Protein AF-A0A7Y7U3S8-F1 (afdb_monomer_lite)

Sequence (340 aa):
MTDLERYRTTLETSKALGLSGQEAMSALPYIVPRYLHYYWDTHWMNSSQSWAAHRLDSLQSWNEFAVVWEAARIQGDELQKLHKRSVVETVAIADRLVAAGLPHVYDYVMFVLNQKLRQENPLPLLVSLIGQLHMAEGRAFGMLVDAIAYLLLNRLVLHAGNQQYRLTDIELYYRRAPYHDDPYVHGGPEQEETGSWFYNLAGGLDFTCGDRKSGAVGGILLRGLRRLDREGYVSGVQLVLRELVSALRGPLLDGPGWSLRAAEREVDVPVWHTTRQGLVEKQEPLAMDFHQRRYRFLADSDYVRTLGGKEKLVWELLETNQVGGDEVVGLLGYKPKWLA

pLDDT: mean 83.45, std 14.58, range [36.28, 98.56]

Organism: NCBI:txid2608003

Structure (mmCIF, N/CA/C/O backbone):
data_AF-A0A7Y7U3S8-F1
#
_entry.id   AF-A0A7Y7U3S8-F1
#
loop_
_atom_site.group_PDB
_atom_site.id
_atom_site.type_symbol
_atom_site.label_atom_id
_atom_site.label_alt_id
_atom_site.label_comp_id
_atom_site.label_asym_id
_atom_site.label_entity_id
_atom_site.label_seq_id
_atom_site.pdbx_PDB_ins_code
_atom_site.Cartn_x
_atom_site.Cartn_y
_atom_site.Cartn_z
_atom_site.occupancy
_atom_site.B_iso_or_equiv
_atom_site.auth_seq_id
_atom_site.auth_comp_id
_atom_site.auth_asym_id
_atom_site.auth_atom_id
_atom_site.pdbx_PDB_model_num
ATOM 1 N N . MET A 1 1 ? 26.280 -24.369 -33.516 1.00 59.44 1 MET A N 1
ATOM 2 C CA . MET A 1 1 ? 25.064 -24.152 -32.719 1.00 59.44 1 MET A CA 1
ATOM 3 C C . MET A 1 1 ? 25.355 -23.071 -31.693 1.00 59.44 1 MET A C 1
ATOM 5 O O . MET A 1 1 ? 26.190 -23.298 -30.816 1.00 59.44 1 MET A O 1
ATOM 9 N N . THR A 1 2 ? 24.774 -21.884 -31.863 1.00 75.06 2 THR A N 1
ATOM 10 C CA . THR A 1 2 ? 24.876 -20.783 -30.888 1.00 75.06 2 THR A CA 1
ATOM 11 C C . THR A 1 2 ? 24.267 -21.213 -29.552 1.00 75.06 2 THR A C 1
ATOM 13 O O . THR A 1 2 ? 23.466 -22.148 -29.515 1.00 75.06 2 THR A O 1
ATOM 16 N N . ASP A 1 3 ? 24.629 -20.570 -28.441 1.00 65.19 3 ASP A N 1
ATOM 17 C CA . ASP A 1 3 ? 24.073 -20.932 -27.126 1.00 65.19 3 ASP A CA 1
ATOM 18 C C . ASP A 1 3 ? 22.544 -20.783 -27.086 1.00 65.19 3 ASP A C 1
ATOM 20 O O . ASP A 1 3 ? 21.868 -21.625 -26.495 1.00 65.19 3 ASP A O 1
ATOM 24 N N . LEU A 1 4 ? 22.011 -19.806 -27.830 1.00 63.28 4 LEU A N 1
ATOM 25 C CA . LEU A 1 4 ? 20.582 -19.603 -28.066 1.00 63.28 4 LEU A CA 1
ATOM 26 C C . LEU A 1 4 ? 19.933 -20.792 -28.797 1.00 63.28 4 LEU A C 1
ATOM 28 O O . LEU A 1 4 ? 18.863 -21.251 -28.404 1.00 63.28 4 LEU A O 1
ATOM 32 N N . GLU A 1 5 ? 20.581 -21.331 -29.832 1.00 67.50 5 GLU A N 1
ATOM 33 C CA . GLU A 1 5 ? 20.088 -22.511 -30.558 1.00 67.50 5 GLU A CA 1
ATOM 34 C C . GLU A 1 5 ? 20.123 -23.776 -29.689 1.00 67.50 5 GLU A C 1
ATOM 36 O O . GLU A 1 5 ? 19.210 -24.602 -29.774 1.00 67.50 5 GLU A O 1
ATOM 41 N N . ARG A 1 6 ? 21.130 -23.926 -28.811 1.00 67.62 6 ARG A N 1
ATOM 42 C CA . ARG A 1 6 ? 21.152 -25.042 -27.844 1.00 67.62 6 ARG A CA 1
ATOM 43 C C . ARG A 1 6 ? 20.031 -24.898 -26.826 1.00 67.62 6 ARG A C 1
ATOM 45 O O . ARG A 1 6 ? 19.360 -25.884 -26.548 1.00 67.62 6 ARG A O 1
ATOM 52 N N . TYR A 1 7 ? 19.818 -23.681 -26.316 1.00 68.00 7 TYR A N 1
ATOM 53 C CA . TYR A 1 7 ? 18.738 -23.378 -25.377 1.00 68.00 7 TYR A CA 1
ATOM 54 C C . TYR A 1 7 ? 17.390 -23.763 -25.977 1.00 68.00 7 TYR A C 1
ATOM 56 O O . TYR A 1 7 ? 16.651 -24.565 -25.414 1.00 68.00 7 TYR A O 1
ATOM 64 N N . ARG A 1 8 ? 17.123 -23.256 -27.185 1.00 70.75 8 ARG A N 1
ATOM 65 C CA . ARG A 1 8 ? 15.916 -23.539 -27.955 1.00 70.75 8 ARG A CA 1
ATOM 66 C C . ARG A 1 8 ? 15.689 -25.036 -28.127 1.00 70.75 8 ARG A C 1
ATOM 68 O O . ARG A 1 8 ? 14.605 -25.519 -27.822 1.00 70.75 8 ARG A O 1
ATOM 75 N N . THR A 1 9 ? 16.715 -25.762 -28.562 1.00 73.56 9 THR A N 1
ATOM 76 C CA . THR A 1 9 ? 16.617 -27.207 -28.802 1.00 73.56 9 THR A CA 1
ATOM 77 C C . THR A 1 9 ? 16.261 -27.959 -27.519 1.00 73.56 9 THR A C 1
ATOM 79 O O . THR A 1 9 ? 15.352 -28.789 -27.526 1.00 73.56 9 THR A O 1
ATOM 82 N N . THR A 1 10 ? 16.925 -27.653 -26.400 1.00 71.31 10 THR A N 1
ATOM 83 C CA . THR A 1 10 ? 16.636 -28.295 -25.109 1.00 71.31 10 THR A CA 1
ATOM 84 C C . THR A 1 10 ? 15.221 -27.989 -24.629 1.00 71.31 10 THR A C 1
ATOM 86 O O . THR A 1 10 ? 14.532 -28.883 -24.139 1.00 71.31 10 THR A O 1
ATOM 89 N N . LEU A 1 11 ? 14.756 -26.755 -24.800 1.00 69.06 11 LEU A N 1
ATOM 90 C CA . LEU A 1 11 ? 13.422 -26.343 -24.386 1.00 69.06 11 LEU A CA 1
ATOM 91 C C . LEU A 1 11 ? 12.300 -26.951 -25.235 1.00 69.06 11 LEU A C 1
ATOM 93 O O . LEU A 1 11 ? 11.320 -27.449 -24.683 1.00 69.06 11 LEU A O 1
ATOM 97 N N . GLU A 1 12 ? 12.441 -26.939 -26.563 1.00 73.25 12 GLU A N 1
ATOM 98 C CA . GLU A 1 12 ? 11.493 -27.582 -27.483 1.00 73.25 12 GLU A CA 1
ATOM 99 C C . GLU A 1 12 ? 11.422 -29.092 -27.209 1.00 73.25 12 GLU A C 1
ATOM 101 O O . GLU A 1 12 ? 10.330 -29.657 -27.131 1.00 73.25 12 GLU A O 1
ATOM 106 N N . THR A 1 13 ? 12.572 -29.726 -26.952 1.00 74.75 13 THR A N 1
ATOM 107 C CA . THR A 1 13 ? 12.652 -31.143 -26.563 1.00 74.75 13 THR A CA 1
ATOM 108 C C . THR A 1 13 ? 11.959 -31.395 -25.225 1.00 74.75 13 THR A C 1
ATOM 110 O O . THR A 1 13 ? 11.164 -32.321 -25.105 1.00 74.75 13 THR A O 1
ATOM 113 N N . SER A 1 14 ? 12.204 -30.555 -24.220 1.00 70.88 14 SER A N 1
ATOM 114 C CA . SER A 1 14 ? 11.610 -30.719 -22.889 1.00 70.88 14 SER A CA 1
ATOM 115 C C . SER A 1 14 ? 10.091 -30.543 -22.906 1.00 70.88 14 SER A C 1
ATOM 117 O O . SER A 1 14 ? 9.377 -31.323 -22.278 1.00 70.88 14 SER A O 1
ATOM 119 N N . LYS A 1 15 ? 9.587 -29.578 -23.689 1.00 68.62 15 LYS A N 1
ATOM 120 C CA . LYS A 1 15 ? 8.149 -29.396 -23.930 1.00 68.62 15 LYS A CA 1
ATOM 121 C C . LYS A 1 15 ? 7.542 -30.617 -24.623 1.00 68.62 15 LYS A C 1
ATOM 123 O O . LYS A 1 15 ? 6.489 -31.086 -24.201 1.00 68.62 15 LYS A O 1
ATOM 128 N N . ALA A 1 16 ? 8.202 -31.149 -25.653 1.00 75.31 16 ALA A N 1
ATOM 129 C CA . ALA A 1 16 ? 7.751 -32.356 -26.350 1.00 75.31 16 ALA A CA 1
ATOM 130 C C . ALA A 1 16 ? 7.706 -33.591 -25.431 1.00 75.31 16 ALA A C 1
ATOM 132 O O . ALA A 1 16 ? 6.879 -34.477 -25.630 1.00 75.31 16 ALA A O 1
ATOM 133 N N . LEU A 1 17 ? 8.562 -33.626 -24.408 1.00 75.88 17 LEU A N 1
ATOM 134 C CA . LEU A 1 17 ? 8.600 -34.669 -23.382 1.00 75.88 17 LEU A CA 1
ATOM 135 C C . LEU A 1 17 ? 7.628 -34.428 -22.212 1.00 75.88 17 LEU A C 1
ATOM 137 O O . LEU A 1 17 ? 7.559 -35.260 -21.311 1.00 75.88 17 LEU A O 1
ATOM 141 N N . GLY A 1 18 ? 6.883 -33.317 -22.206 1.00 74.31 18 GLY A N 1
ATOM 142 C CA . GLY A 1 18 ? 5.951 -32.976 -21.127 1.00 74.31 18 GLY A CA 1
ATOM 143 C C . GLY A 1 18 ? 6.629 -32.666 -19.789 1.00 74.31 18 GLY A C 1
ATOM 144 O O . GLY A 1 18 ? 5.980 -32.756 -18.749 1.00 74.31 18 GLY A O 1
ATOM 145 N N . LEU A 1 19 ? 7.921 -32.325 -19.803 1.00 70.19 19 LEU A N 1
ATOM 146 C CA . LEU A 1 19 ? 8.656 -31.952 -18.597 1.00 70.19 19 LEU A CA 1
ATOM 147 C C . LEU A 1 19 ? 8.131 -30.627 -18.043 1.00 70.19 19 LEU A C 1
ATOM 149 O O . LEU A 1 19 ? 7.778 -29.719 -18.801 1.00 70.19 19 LEU A O 1
ATOM 153 N N . SER A 1 20 ? 8.135 -30.484 -16.720 1.00 66.62 20 SER A N 1
ATOM 154 C CA . SER A 1 20 ? 7.926 -29.185 -16.081 1.00 66.62 20 SER A CA 1
ATOM 155 C C . SER A 1 20 ? 9.031 -28.199 -16.481 1.00 66.62 20 SER A C 1
ATOM 157 O O . SER A 1 20 ? 10.135 -28.591 -16.869 1.00 66.62 20 SER A O 1
ATOM 159 N N . GLY A 1 21 ? 8.767 -26.894 -16.364 1.00 62.38 21 GLY A N 1
ATOM 160 C CA . GLY A 1 21 ? 9.759 -25.869 -16.700 1.00 62.38 21 GLY A CA 1
ATOM 161 C C . GLY A 1 21 ? 11.021 -25.998 -15.840 1.00 62.38 21 GLY A C 1
ATOM 162 O O . GLY A 1 21 ? 12.137 -25.899 -16.340 1.00 62.38 21 GLY A O 1
ATOM 163 N N . GLN A 1 22 ? 10.863 -26.384 -14.573 1.00 60.62 22 GLN A N 1
ATOM 164 C CA . GLN A 1 22 ? 11.975 -26.656 -13.668 1.00 60.62 22 GLN A CA 1
ATOM 165 C C . GLN A 1 22 ? 12.843 -27.848 -14.112 1.00 60.62 22 GLN A C 1
ATOM 167 O O . GLN A 1 22 ? 14.073 -27.766 -14.046 1.00 60.62 22 GLN A O 1
ATOM 172 N N . GLU A 1 23 ? 12.233 -28.936 -14.586 1.00 65.75 23 GLU A N 1
ATOM 173 C CA . GLU A 1 23 ? 12.944 -30.109 -15.116 1.00 65.75 23 GLU A CA 1
ATOM 174 C C . GLU A 1 23 ? 13.653 -29.787 -16.436 1.00 65.75 23 GLU A C 1
ATOM 176 O O . GLU A 1 23 ? 14.838 -30.087 -16.586 1.00 65.75 23 GLU A O 1
ATOM 181 N N . ALA A 1 24 ? 12.959 -29.101 -17.350 1.00 67.75 24 ALA A N 1
ATOM 182 C CA . ALA A 1 24 ? 13.508 -28.636 -18.623 1.00 67.75 24 ALA A CA 1
ATOM 183 C C . ALA A 1 24 ? 14.771 -27.791 -18.423 1.00 67.75 24 ALA A C 1
ATOM 185 O O . ALA A 1 24 ? 15.772 -27.935 -19.126 1.00 67.75 24 ALA A O 1
ATOM 186 N N . MET A 1 25 ? 14.726 -26.911 -17.427 1.00 63.84 25 MET A N 1
ATOM 187 C CA . MET A 1 25 ? 15.785 -25.947 -17.190 1.00 63.84 25 MET A CA 1
ATOM 188 C C . MET A 1 25 ? 16.952 -26.523 -16.387 1.00 63.84 25 MET A C 1
ATOM 190 O O . MET A 1 25 ? 18.091 -26.106 -16.573 1.00 63.84 25 MET A O 1
ATOM 194 N N . SER A 1 26 ? 16.694 -27.523 -15.542 1.00 67.06 26 SER A N 1
ATOM 195 C CA . SER A 1 26 ? 17.740 -28.282 -14.840 1.00 67.06 26 SER A CA 1
ATOM 196 C C . SER A 1 26 ? 18.562 -29.166 -15.788 1.00 67.06 26 SER A C 1
ATOM 198 O O . SER A 1 26 ? 19.694 -29.519 -15.468 1.00 67.06 26 SER A O 1
ATOM 200 N N . ALA A 1 27 ? 18.013 -29.509 -16.959 1.00 66.19 27 ALA A N 1
ATOM 201 C CA . ALA A 1 27 ? 18.700 -30.263 -18.007 1.00 66.19 27 ALA A CA 1
ATOM 202 C C . ALA A 1 27 ? 19.610 -29.395 -18.899 1.00 66.19 27 ALA A C 1
ATOM 204 O O . ALA A 1 27 ? 20.313 -29.919 -19.768 1.00 66.19 27 ALA A O 1
ATOM 205 N N . LEU A 1 28 ? 19.609 -28.070 -18.715 1.00 64.06 28 LEU A N 1
ATOM 206 C CA . LEU A 1 28 ? 20.461 -27.179 -19.491 1.00 64.06 28 LEU A CA 1
ATOM 207 C C . LEU A 1 28 ? 21.915 -27.228 -18.999 1.00 64.06 28 LEU A C 1
ATOM 209 O O . LEU A 1 28 ? 22.172 -27.169 -17.798 1.00 64.06 28 LEU A O 1
ATOM 213 N N . PRO A 1 29 ? 22.899 -27.281 -19.914 1.00 51.56 29 PRO A N 1
ATOM 214 C CA . PRO A 1 29 ? 24.308 -27.444 -19.557 1.00 51.56 29 PRO A CA 1
ATOM 215 C C . PRO A 1 29 ? 24.971 -26.172 -18.990 1.00 51.56 29 PRO A C 1
ATOM 217 O O . PRO A 1 29 ? 26.182 -26.161 -18.781 1.00 51.56 29 PRO A O 1
ATOM 220 N N . TYR A 1 30 ? 24.219 -25.091 -18.764 1.00 61.03 30 TYR A N 1
ATOM 221 C CA . TYR A 1 30 ? 24.726 -23.811 -18.264 1.00 61.03 30 TYR A CA 1
ATOM 222 C C . TYR A 1 30 ? 23.771 -23.169 -17.260 1.00 61.03 30 TYR A C 1
ATOM 224 O O . TYR A 1 30 ? 22.567 -23.414 -17.278 1.00 61.03 30 TYR A O 1
ATOM 232 N N . ILE A 1 31 ? 24.324 -22.302 -16.403 1.00 57.03 31 ILE A N 1
ATOM 233 C CA . ILE A 1 31 ? 23.544 -21.494 -15.462 1.00 57.03 31 ILE A CA 1
ATOM 234 C C . ILE A 1 31 ? 22.667 -20.553 -16.271 1.00 57.03 31 ILE A C 1
ATOM 236 O O . ILE A 1 31 ? 23.133 -19.560 -16.834 1.00 57.03 31 ILE A O 1
ATOM 240 N N . VAL A 1 32 ? 21.383 -20.860 -16.304 1.00 59.25 32 VAL A N 1
ATOM 241 C CA . VAL A 1 32 ? 20.409 -19.975 -16.908 1.00 59.25 32 VAL A CA 1
ATOM 242 C C . VAL A 1 32 ? 20.123 -18.834 -15.933 1.00 59.25 32 VAL A C 1
ATOM 244 O O . VAL A 1 32 ? 19.846 -19.085 -14.755 1.00 59.25 32 VAL A O 1
ATOM 247 N N . PRO A 1 33 ? 20.182 -17.567 -16.374 1.00 64.62 33 PRO A N 1
ATOM 248 C CA . PRO A 1 33 ? 19.731 -16.449 -15.560 1.00 64.62 33 PRO A CA 1
ATOM 249 C C . PRO A 1 33 ? 18.334 -16.722 -14.985 1.00 64.62 33 PRO A C 1
ATOM 251 O O . PRO A 1 33 ? 17.417 -17.090 -15.714 1.00 64.62 33 PRO A O 1
ATOM 254 N N . ARG A 1 34 ? 18.143 -16.511 -13.677 1.00 65.69 34 ARG A N 1
ATOM 255 C CA . ARG A 1 34 ? 16.846 -16.712 -12.991 1.00 65.69 34 ARG A CA 1
ATOM 256 C C . ARG A 1 34 ? 15.684 -15.957 -13.649 1.00 65.69 34 ARG A C 1
ATOM 258 O O . ARG A 1 34 ? 14.546 -16.399 -13.582 1.00 65.69 34 ARG A O 1
ATOM 265 N N . TYR A 1 35 ? 15.987 -14.850 -14.314 1.00 65.81 35 TYR A N 1
ATOM 266 C CA . TYR A 1 35 ? 15.047 -14.089 -15.129 1.00 65.81 35 TYR A CA 1
ATOM 267 C C . TYR A 1 35 ? 14.522 -14.875 -16.345 1.00 65.81 35 TYR A C 1
ATOM 269 O O . TYR A 1 35 ? 13.328 -14.846 -16.615 1.00 65.81 35 TYR A O 1
ATOM 277 N N . LEU A 1 36 ? 15.380 -15.639 -17.028 1.00 66.88 36 LEU A N 1
ATOM 278 C CA . LEU A 1 36 ? 14.981 -16.518 -18.133 1.00 66.88 36 LEU A CA 1
ATOM 279 C C . LEU A 1 36 ? 14.170 -17.723 -17.635 1.00 66.88 36 LEU A C 1
ATOM 281 O O . LEU A 1 36 ? 13.213 -18.106 -18.300 1.00 66.88 36 LEU A O 1
ATOM 285 N N . HIS A 1 37 ? 14.490 -18.264 -16.451 1.00 67.19 37 HIS A N 1
ATOM 286 C CA . HIS A 1 37 ? 13.630 -19.241 -15.763 1.00 67.19 37 HIS A CA 1
ATOM 287 C C . HIS A 1 37 ? 12.236 -18.673 -15.499 1.00 67.19 37 HIS A C 1
ATOM 289 O O . HIS A 1 37 ? 11.245 -19.264 -15.907 1.00 67.19 37 HIS A O 1
ATOM 295 N N . TYR A 1 38 ? 12.167 -17.505 -14.856 1.00 67.50 38 TYR A N 1
ATOM 296 C CA . TYR A 1 38 ? 10.905 -16.840 -14.549 1.00 67.50 38 TYR A CA 1
ATOM 297 C C . TYR A 1 38 ? 10.077 -16.577 -15.811 1.00 67.50 38 TYR A C 1
ATOM 299 O O . TYR A 1 38 ? 8.888 -16.892 -15.840 1.00 67.50 38 TYR A O 1
ATOM 307 N N . TYR A 1 39 ? 10.707 -16.037 -16.858 1.00 66.94 39 TYR A N 1
ATOM 308 C CA . TYR A 1 39 ? 10.042 -15.758 -18.126 1.00 66.94 39 TYR A CA 1
ATOM 309 C C . TYR A 1 39 ? 9.502 -17.042 -18.771 1.00 66.94 39 TYR A C 1
ATOM 311 O O . TYR A 1 39 ? 8.351 -17.082 -19.203 1.00 66.94 39 TYR A O 1
ATOM 319 N N . TRP A 1 40 ? 10.301 -18.113 -18.775 1.00 66.12 40 TRP A N 1
ATOM 320 C CA . TRP A 1 40 ? 9.902 -19.413 -19.308 1.00 66.12 40 TRP A CA 1
ATOM 321 C C . TRP A 1 40 ? 8.732 -20.035 -18.537 1.00 66.12 40 TRP A C 1
ATOM 323 O O . TRP A 1 40 ? 7.716 -20.396 -19.133 1.00 66.12 40 TRP A O 1
ATOM 333 N N . ASP A 1 41 ? 8.834 -20.120 -17.213 1.00 63.44 41 ASP A N 1
ATOM 334 C CA . ASP A 1 41 ? 7.808 -20.742 -16.374 1.00 63.44 41 ASP A CA 1
ATOM 335 C C . ASP A 1 41 ? 6.485 -19.963 -16.440 1.00 63.44 41 ASP A C 1
ATOM 337 O O . ASP A 1 41 ? 5.412 -20.548 -16.603 1.00 63.44 41 ASP A O 1
ATOM 341 N N . THR A 1 42 ? 6.561 -18.632 -16.377 1.00 63.44 42 THR A N 1
ATOM 342 C CA . THR A 1 42 ? 5.382 -17.760 -16.267 1.00 63.44 42 THR A CA 1
ATOM 343 C C . THR A 1 42 ? 4.691 -17.528 -17.607 1.00 63.44 42 THR A C 1
ATOM 345 O O . THR A 1 42 ? 3.463 -17.531 -17.664 1.00 63.44 42 THR A O 1
ATOM 348 N N . HIS A 1 43 ? 5.449 -17.342 -18.692 1.00 61.44 43 HIS A N 1
ATOM 349 C CA . HIS A 1 43 ? 4.884 -16.935 -19.983 1.00 61.44 43 HIS A CA 1
ATOM 350 C C . HIS A 1 43 ? 4.900 -18.036 -21.042 1.00 61.44 43 HIS A C 1
ATOM 352 O O . HIS A 1 43 ? 4.062 -18.013 -21.943 1.00 61.44 43 HIS A O 1
ATOM 358 N N . TRP A 1 44 ? 5.805 -19.014 -20.945 1.00 56.19 44 TRP A N 1
ATOM 359 C CA . TRP A 1 44 ? 5.904 -20.078 -21.945 1.00 56.19 44 TRP A CA 1
ATOM 360 C C . TRP A 1 44 ? 5.197 -21.368 -21.515 1.00 56.19 44 TRP A C 1
ATOM 362 O O . TRP A 1 44 ? 4.420 -21.929 -22.290 1.00 56.19 44 TRP A O 1
ATOM 372 N N . MET A 1 45 ? 5.422 -21.830 -20.281 1.00 56.19 45 MET A N 1
ATOM 373 C CA . MET A 1 45 ? 4.867 -23.089 -19.759 1.00 56.19 45 MET A CA 1
ATOM 374 C C . MET A 1 45 ? 3.430 -22.956 -19.232 1.00 56.19 45 MET A C 1
ATOM 376 O O . MET A 1 45 ? 2.591 -23.795 -19.550 1.00 56.19 45 MET A O 1
ATOM 380 N N . ASN A 1 46 ? 3.108 -21.888 -18.493 1.00 53.06 46 ASN A N 1
ATOM 381 C CA . ASN A 1 46 ? 1.761 -21.650 -17.938 1.00 53.06 46 ASN A CA 1
ATOM 382 C C . ASN A 1 46 ? 0.720 -21.155 -18.965 1.00 53.06 46 ASN A C 1
ATOM 384 O O . ASN A 1 46 ? -0.368 -20.702 -18.614 1.00 53.06 46 ASN A O 1
ATOM 388 N N . SER A 1 47 ? 1.018 -21.303 -20.253 1.00 51.12 47 SER A N 1
ATOM 389 C CA . SER A 1 47 ? 0.141 -20.985 -21.379 1.00 51.12 47 SER A CA 1
ATOM 390 C C . SER A 1 47 ? -1.075 -21.922 -21.536 1.00 51.12 47 SER A C 1
ATOM 392 O O . SER A 1 47 ? -1.837 -21.802 -22.495 1.00 51.12 47 SER A O 1
ATOM 394 N N . SER A 1 48 ? -1.303 -22.840 -20.592 1.00 42.97 48 SER A N 1
ATOM 395 C CA . SER A 1 48 ? -2.434 -23.776 -20.590 1.00 42.97 48 SER A CA 1
ATOM 396 C C . SER A 1 48 ? -3.762 -23.182 -20.098 1.00 42.97 48 SER A C 1
ATOM 398 O O . SER A 1 48 ? -4.786 -23.859 -20.165 1.00 42.97 48 SER A O 1
ATOM 400 N N . GLN A 1 49 ? -3.799 -21.920 -19.662 1.00 42.44 49 GLN A N 1
ATOM 401 C CA . GLN A 1 49 ? -5.052 -21.205 -19.399 1.00 42.44 49 GLN A CA 1
ATOM 402 C C . GLN A 1 49 ? -5.306 -20.217 -20.539 1.00 42.44 49 GLN A C 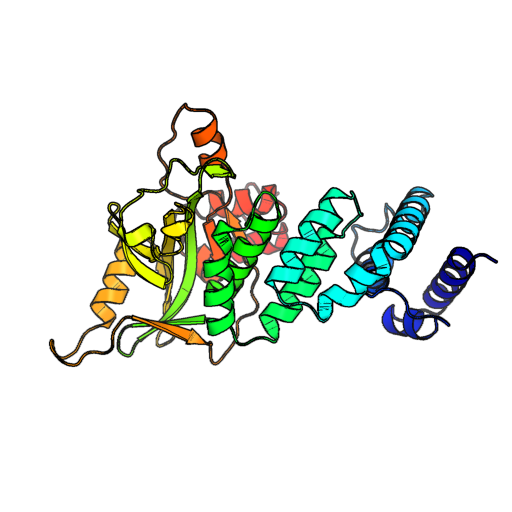1
ATOM 404 O O . GLN A 1 49 ? -4.564 -19.257 -20.655 1.00 42.44 49 GLN A O 1
ATOM 409 N N . SER A 1 50 ? -6.286 -20.526 -21.399 1.00 41.34 50 SER A N 1
ATOM 410 C CA . SER A 1 50 ? -7.011 -19.751 -22.444 1.00 41.34 50 SER A CA 1
ATOM 411 C C . SER A 1 50 ? -6.441 -18.471 -23.106 1.00 41.34 50 SER A C 1
ATOM 413 O O . SER A 1 50 ? -6.809 -18.196 -24.244 1.00 41.34 50 SER A O 1
ATOM 415 N N . TRP A 1 51 ? -5.572 -17.680 -22.479 1.00 36.28 51 TRP A N 1
ATOM 416 C CA . TRP A 1 51 ? -5.020 -16.422 -22.993 1.00 36.28 51 TRP A CA 1
ATOM 417 C C . TRP A 1 51 ? -3.790 -16.599 -23.904 1.00 36.28 51 TRP A C 1
ATOM 419 O O . TRP A 1 51 ? -3.487 -15.719 -24.708 1.00 36.28 51 TRP A O 1
ATOM 429 N N . ALA A 1 52 ? -3.093 -17.737 -23.832 1.00 37.47 52 ALA A N 1
ATOM 430 C CA . ALA A 1 52 ? -1.816 -17.935 -24.527 1.00 37.47 52 ALA A CA 1
ATOM 431 C C . ALA A 1 52 ? -1.897 -18.731 -25.847 1.00 37.47 52 ALA A C 1
ATOM 433 O O . ALA A 1 52 ? -0.953 -18.701 -26.641 1.00 37.47 52 ALA A O 1
ATOM 434 N N . ALA A 1 53 ? -3.036 -19.363 -26.148 1.00 37.34 53 ALA A N 1
ATOM 435 C CA . ALA A 1 53 ? -3.231 -20.107 -27.397 1.00 37.34 53 ALA A CA 1
ATOM 436 C C . ALA A 1 53 ? -3.123 -19.226 -28.663 1.00 37.34 53 ALA A C 1
ATOM 438 O O . ALA A 1 53 ? -2.851 -19.737 -29.742 1.00 37.34 53 ALA A O 1
ATOM 439 N N . HIS A 1 54 ? -3.269 -17.901 -28.540 1.00 40.09 54 HIS A N 1
ATOM 440 C CA . HIS A 1 54 ? -3.183 -16.974 -29.675 1.00 40.09 54 HIS A CA 1
ATOM 441 C C . HIS A 1 54 ? -1.802 -16.330 -29.903 1.00 40.09 54 HIS A C 1
ATOM 443 O O . HIS A 1 54 ? -1.608 -15.714 -30.949 1.00 40.09 54 HIS A O 1
ATOM 449 N N . ARG A 1 55 ? -0.828 -16.465 -28.985 1.00 40.28 55 ARG A N 1
ATOM 450 C CA . ARG A 1 55 ? 0.524 -15.875 -29.153 1.00 40.28 55 ARG A CA 1
ATOM 451 C C . ARG A 1 55 ? 1.625 -16.876 -29.512 1.00 40.28 55 ARG A C 1
ATOM 453 O O . ARG A 1 55 ? 2.658 -16.461 -30.028 1.00 40.28 55 ARG A O 1
ATOM 460 N N . LEU A 1 56 ? 1.428 -18.165 -29.247 1.00 40.97 56 LEU A N 1
ATOM 461 C CA . LEU A 1 56 ? 2.507 -19.160 -29.306 1.00 40.97 56 LEU A CA 1
ATOM 462 C C . LEU A 1 56 ? 2.884 -19.642 -30.717 1.00 40.97 56 LEU A C 1
ATOM 464 O O . LEU A 1 56 ? 4.006 -20.105 -30.897 1.00 40.97 56 LEU A O 1
ATOM 468 N N . ASP A 1 57 ? 2.019 -19.467 -31.718 1.00 43.25 57 ASP A N 1
ATOM 469 C CA . ASP A 1 57 ? 2.307 -19.887 -33.102 1.00 43.25 57 ASP A CA 1
ATOM 470 C C . ASP A 1 57 ? 2.968 -18.796 -33.965 1.00 43.25 57 ASP A C 1
ATOM 472 O O . ASP A 1 57 ? 3.288 -19.029 -35.133 1.00 43.25 57 ASP A O 1
ATOM 476 N N . SER A 1 58 ? 3.212 -17.595 -33.428 1.00 43.28 58 SER A N 1
ATOM 477 C CA . SER A 1 58 ? 3.822 -16.514 -34.202 1.00 43.28 58 SER A CA 1
ATOM 478 C C . SER A 1 58 ? 5.337 -16.428 -33.979 1.00 43.28 58 SER A C 1
ATOM 480 O O . SER A 1 58 ? 5.844 -16.470 -32.856 1.00 43.28 58 SER A O 1
ATOM 482 N N . LEU A 1 59 ? 6.075 -16.208 -35.073 1.00 40.56 59 LEU A N 1
ATOM 483 C CA . LEU A 1 59 ? 7.500 -15.831 -35.108 1.00 40.56 59 LEU A CA 1
ATOM 484 C C . LEU A 1 59 ? 7.847 -14.625 -34.199 1.00 40.56 59 LEU A C 1
ATOM 486 O O . LEU A 1 59 ? 9.022 -14.367 -33.944 1.00 40.56 59 LEU A O 1
ATOM 490 N N . GLN A 1 60 ? 6.847 -13.891 -33.695 1.00 48.88 60 GLN A N 1
ATOM 491 C CA . GLN A 1 60 ? 7.023 -12.780 -32.758 1.00 48.88 60 GLN A CA 1
ATOM 492 C C . GLN A 1 60 ? 7.484 -13.248 -31.371 1.00 48.88 60 GLN A C 1
ATOM 494 O O . GLN A 1 60 ? 8.342 -12.591 -30.791 1.00 48.88 60 GLN A O 1
ATOM 499 N N . SER A 1 61 ? 7.016 -14.401 -30.880 1.00 59.31 61 SER A N 1
ATOM 500 C CA . SER A 1 61 ? 7.419 -14.935 -29.565 1.00 59.31 61 SER A CA 1
ATOM 501 C C . SER A 1 61 ? 8.906 -15.311 -29.508 1.00 59.31 61 SER A C 1
ATOM 503 O O . SER A 1 61 ? 9.567 -15.129 -28.489 1.00 59.31 61 SER A O 1
ATOM 505 N N . TRP A 1 62 ? 9.474 -15.764 -30.630 1.00 59.97 62 TRP A N 1
ATOM 506 C CA . TRP A 1 62 ? 10.903 -16.069 -30.739 1.00 59.97 62 TRP A CA 1
ATOM 507 C C . TRP A 1 62 ? 11.774 -14.824 -30.868 1.00 59.97 62 TRP A C 1
ATOM 509 O O . TRP A 1 62 ? 12.877 -14.801 -30.326 1.00 59.97 62 TRP A O 1
ATOM 519 N N . ASN A 1 63 ? 11.285 -13.783 -31.545 1.00 63.94 63 ASN A N 1
ATOM 520 C CA . ASN A 1 63 ? 11.962 -12.488 -31.561 1.00 63.94 63 ASN A CA 1
ATOM 521 C C . ASN A 1 63 ? 11.957 -11.856 -30.161 1.00 63.94 63 ASN A C 1
ATOM 523 O O . ASN A 1 63 ? 12.993 -11.370 -29.716 1.00 63.94 63 ASN A O 1
ATOM 527 N N . GLU A 1 64 ? 10.835 -11.930 -29.437 1.00 64.31 64 GLU A N 1
ATOM 528 C CA . GLU A 1 64 ? 10.754 -11.532 -28.026 1.00 64.31 64 GLU A CA 1
ATOM 529 C C . GLU A 1 64 ? 11.733 -12.345 -27.167 1.00 64.31 64 GLU A C 1
ATOM 531 O O . GLU A 1 64 ? 12.524 -11.770 -26.422 1.00 64.31 64 GLU A O 1
ATOM 536 N N . PHE A 1 65 ? 11.769 -13.669 -27.336 1.00 65.44 65 PHE A N 1
ATOM 537 C CA . PHE A 1 65 ? 12.697 -14.541 -26.620 1.00 65.44 65 PHE A CA 1
ATOM 538 C C . PHE A 1 65 ? 14.172 -14.213 -26.915 1.00 65.44 65 PHE A C 1
ATOM 540 O O . PHE A 1 65 ? 14.987 -14.156 -25.997 1.00 65.44 65 PHE A O 1
ATOM 547 N N . ALA A 1 66 ? 14.531 -13.954 -28.176 1.00 66.31 66 ALA A N 1
ATOM 548 C CA . ALA A 1 66 ? 15.889 -13.572 -28.562 1.00 66.31 66 ALA A CA 1
ATOM 549 C C . ALA A 1 66 ? 16.305 -12.220 -27.952 1.00 66.31 66 ALA A C 1
ATOM 551 O O . ALA A 1 66 ? 17.445 -12.073 -27.508 1.00 66.31 66 ALA A O 1
ATOM 552 N N . VAL A 1 67 ? 15.377 -11.260 -27.864 1.00 67.31 67 VAL A N 1
ATOM 553 C CA . VAL A 1 67 ? 15.590 -9.980 -27.167 1.00 67.31 67 VAL A CA 1
ATOM 554 C C . VAL A 1 67 ? 15.798 -10.204 -25.667 1.00 67.31 67 VAL A C 1
ATOM 556 O O . VAL A 1 67 ? 16.746 -9.665 -25.100 1.00 67.31 67 VAL A O 1
ATOM 559 N N . VAL A 1 68 ? 14.968 -11.036 -25.027 1.00 64.88 68 VAL A N 1
ATOM 560 C CA . VAL A 1 68 ? 15.093 -11.396 -23.602 1.00 64.88 68 VAL A CA 1
ATOM 561 C C . VAL A 1 68 ? 16.413 -12.125 -23.326 1.00 64.88 68 VAL A C 1
ATOM 563 O O . VAL A 1 68 ? 17.075 -11.839 -22.330 1.00 64.88 68 VAL A O 1
ATOM 566 N N . TRP A 1 69 ? 16.833 -13.028 -24.212 1.00 67.44 69 TRP A N 1
ATOM 567 C CA . TRP A 1 69 ? 18.109 -13.736 -24.116 1.00 67.44 69 TRP A CA 1
ATOM 568 C C . TRP A 1 69 ? 19.297 -12.780 -24.192 1.00 67.44 69 TRP A C 1
ATOM 570 O O . TRP A 1 69 ? 20.177 -12.817 -23.335 1.00 67.44 69 TRP A O 1
ATOM 580 N N . GLU A 1 70 ? 19.318 -11.900 -25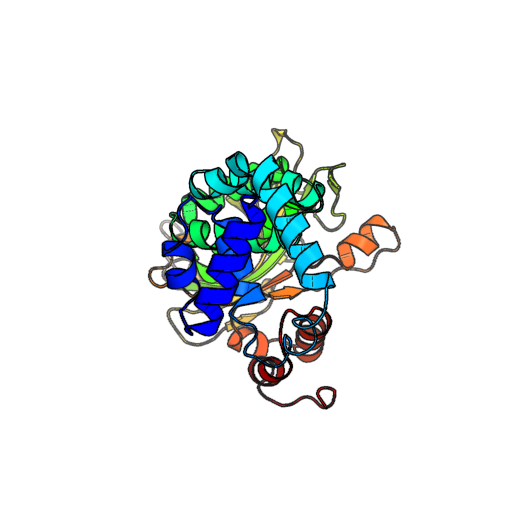.191 1.00 67.06 70 GLU A N 1
ATOM 581 C CA . GLU A 1 70 ? 20.420 -10.960 -25.381 1.00 67.06 70 GLU A CA 1
ATOM 582 C C . GLU A 1 70 ? 20.487 -9.936 -24.240 1.00 67.06 70 GLU A C 1
ATOM 584 O O . GLU A 1 70 ? 21.559 -9.644 -23.712 1.00 67.06 70 GLU A O 1
ATOM 589 N N . ALA A 1 71 ? 19.331 -9.481 -23.762 1.00 65.25 71 ALA A N 1
ATOM 590 C CA . ALA A 1 71 ? 19.212 -8.674 -22.559 1.00 65.25 71 ALA A CA 1
ATOM 591 C C . ALA A 1 71 ? 19.755 -9.377 -21.311 1.00 65.25 71 ALA A C 1
ATOM 593 O O . ALA A 1 71 ? 20.555 -8.805 -20.569 1.00 65.25 71 ALA A O 1
ATOM 594 N N . ALA A 1 72 ? 19.352 -10.629 -21.091 1.00 66.62 72 ALA A N 1
ATOM 595 C CA . ALA A 1 72 ? 19.828 -11.447 -19.986 1.00 66.62 72 ALA A CA 1
ATOM 596 C C . ALA A 1 72 ? 21.322 -11.768 -20.110 1.00 66.62 72 ALA A C 1
ATOM 598 O O . ALA A 1 72 ? 21.975 -11.990 -19.100 1.00 66.62 72 ALA A O 1
ATOM 599 N N . ARG A 1 73 ? 21.885 -11.771 -21.321 1.00 69.94 73 ARG A N 1
ATOM 600 C CA . ARG A 1 73 ? 23.322 -11.929 -21.557 1.00 69.94 73 ARG A CA 1
ATOM 601 C C . ARG A 1 73 ? 24.091 -10.651 -21.215 1.00 69.94 73 ARG A C 1
ATOM 603 O O . ARG A 1 73 ? 25.129 -10.727 -20.566 1.00 69.94 73 ARG A O 1
ATOM 610 N N . ILE A 1 74 ? 23.580 -9.486 -21.620 1.00 65.56 74 ILE A N 1
ATOM 611 C CA . ILE A 1 74 ? 24.215 -8.177 -21.385 1.00 65.56 74 ILE A CA 1
ATOM 612 C C . ILE A 1 74 ? 24.107 -7.759 -19.910 1.00 65.56 74 ILE A C 1
ATOM 614 O O . ILE A 1 74 ? 25.068 -7.253 -19.339 1.00 65.56 74 ILE A O 1
ATOM 618 N N . GLN A 1 75 ? 22.949 -7.983 -19.287 1.00 69.94 75 GLN A N 1
ATOM 619 C CA . GLN A 1 75 ? 22.626 -7.566 -17.914 1.00 69.94 75 GLN A CA 1
ATOM 620 C C . GLN A 1 75 ? 22.624 -8.740 -16.918 1.00 69.94 75 GLN A C 1
ATOM 622 O O . GLN A 1 75 ? 22.164 -8.604 -15.781 1.00 69.94 75 GLN A O 1
ATOM 627 N N . GLY A 1 76 ? 23.112 -9.911 -17.340 1.00 67.12 76 GLY A N 1
ATOM 628 C CA . GLY A 1 76 ? 22.980 -11.174 -16.608 1.00 67.12 76 GLY A CA 1
ATOM 629 C C . GLY A 1 76 ? 23.554 -11.137 -15.207 1.00 67.12 76 GLY A C 1
ATOM 630 O O . GLY A 1 76 ? 22.941 -11.658 -14.281 1.00 67.12 76 GLY A O 1
ATOM 631 N N . ASP A 1 77 ? 24.670 -10.442 -15.034 1.00 72.00 77 ASP A N 1
ATOM 632 C CA . ASP A 1 77 ? 25.306 -10.256 -13.739 1.00 72.00 77 ASP A CA 1
ATOM 633 C C . ASP A 1 77 ? 24.408 -9.508 -12.744 1.00 72.00 77 ASP A C 1
ATOM 635 O O . ASP A 1 77 ? 24.288 -9.926 -11.593 1.00 72.00 77 ASP A O 1
ATOM 639 N N . GLU A 1 78 ? 23.749 -8.428 -13.169 1.00 73.75 78 GLU A N 1
ATOM 640 C CA . GLU A 1 78 ? 22.854 -7.642 -12.311 1.00 73.75 78 GLU A CA 1
ATOM 641 C C . GLU A 1 78 ? 21.579 -8.436 -11.991 1.00 73.75 78 GLU A C 1
ATOM 643 O O . GLU A 1 78 ? 21.225 -8.588 -10.820 1.00 73.75 78 GLU A O 1
ATOM 648 N N . LEU A 1 79 ? 20.948 -9.040 -13.007 1.00 71.25 79 LEU A N 1
ATOM 649 C CA . LEU A 1 79 ? 19.742 -9.870 -12.862 1.00 71.25 79 LEU A CA 1
ATOM 650 C C . LEU A 1 79 ? 19.970 -11.098 -11.972 1.00 71.25 79 LEU A C 1
ATOM 652 O O . LEU A 1 79 ? 19.100 -11.471 -11.178 1.00 71.25 79 LEU A O 1
ATOM 656 N N . GLN A 1 80 ? 21.142 -11.729 -12.085 1.00 71.44 80 GLN A N 1
ATOM 657 C CA . GLN A 1 80 ? 21.536 -12.823 -11.207 1.00 71.44 80 GLN A CA 1
ATOM 658 C C . GLN A 1 80 ? 21.846 -12.320 -9.805 1.00 71.44 80 GLN A C 1
ATOM 660 O O . GLN A 1 80 ? 21.547 -13.028 -8.856 1.00 71.44 80 GLN A O 1
ATOM 665 N N . LYS A 1 81 ? 22.408 -11.124 -9.622 1.00 78.81 81 LYS A N 1
ATOM 666 C CA . LYS A 1 81 ? 22.727 -10.613 -8.283 1.00 78.81 81 LYS A CA 1
ATOM 667 C C . LYS A 1 81 ? 21.497 -10.114 -7.528 1.00 78.81 81 LYS A C 1
ATOM 669 O O . LYS A 1 81 ? 21.560 -10.129 -6.305 1.00 78.81 81 LYS A O 1
ATOM 674 N N . LEU A 1 82 ? 20.380 -9.777 -8.189 1.00 80.50 82 LEU A N 1
ATOM 675 C CA . LEU A 1 82 ? 19.157 -9.263 -7.540 1.00 80.50 82 LEU A CA 1
ATOM 676 C C . LEU A 1 82 ? 18.726 -10.060 -6.296 1.00 80.50 82 LEU A C 1
ATOM 678 O O . LEU A 1 82 ? 18.473 -9.483 -5.245 1.00 80.50 82 LEU A O 1
ATOM 682 N N . HIS A 1 83 ? 18.726 -11.395 -6.350 1.00 78.00 83 HIS A N 1
ATOM 683 C CA . HIS A 1 83 ? 18.334 -12.212 -5.191 1.00 78.00 83 HIS A CA 1
ATOM 684 C C . HIS A 1 83 ? 19.283 -12.084 -3.985 1.00 78.00 83 HIS A C 1
ATOM 686 O O . HIS A 1 83 ? 18.870 -12.354 -2.860 1.00 78.00 83 HIS A O 1
ATOM 692 N N . LYS A 1 84 ? 20.529 -11.648 -4.193 1.00 81.62 84 LYS A N 1
ATOM 693 C CA . LYS A 1 84 ? 21.536 -11.416 -3.143 1.00 81.62 84 LYS A CA 1
ATOM 694 C C . LYS A 1 84 ? 21.559 -9.972 -2.637 1.00 81.62 84 LYS A C 1
ATOM 696 O O . LYS A 1 84 ? 22.241 -9.697 -1.658 1.00 81.62 84 LYS A O 1
ATOM 701 N N . ARG A 1 85 ? 20.864 -9.059 -3.316 1.00 83.94 85 ARG A N 1
ATOM 702 C CA . ARG A 1 85 ? 20.801 -7.634 -2.973 1.00 83.94 85 ARG A CA 1
ATOM 703 C C . ARG A 1 85 ? 19.748 -7.374 -1.905 1.00 83.94 85 ARG A C 1
ATOM 705 O O . ARG A 1 85 ? 18.810 -8.150 -1.769 1.00 83.94 85 ARG A O 1
ATOM 712 N N . SER A 1 86 ? 19.867 -6.284 -1.164 1.00 81.31 86 SER A N 1
ATOM 713 C CA . SER A 1 86 ? 18.765 -5.792 -0.329 1.00 81.31 86 SER A CA 1
ATOM 714 C C . SER A 1 86 ? 17.541 -5.428 -1.184 1.00 81.31 86 SER A C 1
ATOM 716 O O . SER A 1 86 ? 17.642 -5.265 -2.406 1.00 81.31 86 SER A O 1
ATOM 718 N N . VAL A 1 87 ? 16.369 -5.284 -0.560 1.00 77.88 87 VAL A N 1
ATOM 719 C CA . VAL A 1 87 ? 15.145 -4.823 -1.245 1.00 77.88 87 VAL A CA 1
ATOM 720 C C . VAL A 1 87 ? 15.369 -3.468 -1.927 1.00 77.88 87 VAL A C 1
ATOM 722 O O . VAL A 1 87 ? 14.989 -3.281 -3.077 1.00 77.88 87 VAL A O 1
ATOM 725 N N . VAL A 1 88 ? 16.080 -2.555 -1.271 1.00 72.69 88 VAL A N 1
ATOM 726 C CA . VAL A 1 88 ? 16.375 -1.215 -1.798 1.00 72.69 88 VAL A CA 1
ATOM 727 C C . VAL A 1 88 ? 17.268 -1.289 -3.029 1.00 72.69 88 VAL A C 1
ATOM 729 O O . VAL A 1 88 ? 16.940 -0.725 -4.071 1.00 72.69 88 VAL A O 1
ATOM 732 N N . GLU A 1 89 ? 18.395 -1.997 -2.931 1.00 81.19 89 GLU A N 1
ATOM 733 C CA . GLU A 1 89 ? 19.292 -2.187 -4.072 1.00 81.19 89 GLU A CA 1
ATOM 734 C C . GLU A 1 89 ? 18.550 -2.862 -5.233 1.00 81.19 89 GLU A C 1
ATOM 736 O O . GLU A 1 89 ? 18.764 -2.505 -6.389 1.00 81.19 89 GLU A O 1
ATOM 741 N N . THR A 1 90 ? 17.646 -3.801 -4.930 1.00 84.00 90 THR A N 1
ATOM 742 C CA . THR A 1 90 ? 16.797 -4.460 -5.931 1.00 84.00 90 THR A CA 1
ATOM 743 C C . THR A 1 90 ? 15.919 -3.444 -6.658 1.00 84.00 90 THR A C 1
ATOM 745 O O . THR A 1 90 ? 15.897 -3.456 -7.885 1.00 84.00 90 THR A O 1
ATOM 748 N N . VAL A 1 91 ? 15.260 -2.530 -5.939 1.00 79.94 91 VAL A N 1
ATOM 749 C CA . VAL A 1 91 ? 14.434 -1.470 -6.542 1.00 79.94 91 VAL A CA 1
ATOM 750 C C . VAL A 1 91 ? 15.269 -0.494 -7.385 1.00 79.94 91 VAL A C 1
ATOM 752 O O . VAL A 1 91 ? 14.876 -0.148 -8.499 1.00 79.94 91 VAL A O 1
ATOM 755 N N . ALA A 1 92 ? 16.448 -0.085 -6.911 1.00 78.31 92 ALA A N 1
ATOM 756 C CA . ALA A 1 92 ? 17.327 0.815 -7.664 1.00 78.31 92 ALA A CA 1
ATOM 757 C C . ALA A 1 92 ? 17.849 0.171 -8.962 1.00 78.31 92 ALA A C 1
ATOM 759 O O . ALA A 1 92 ? 17.913 0.810 -10.014 1.00 78.31 92 ALA A O 1
ATOM 760 N N . ILE A 1 93 ? 18.210 -1.115 -8.910 1.00 79.69 93 ILE A N 1
ATOM 761 C CA . ILE A 1 93 ? 18.614 -1.878 -10.096 1.00 79.69 93 ILE A CA 1
ATOM 762 C C . ILE A 1 93 ? 17.423 -2.049 -11.041 1.00 79.69 93 ILE A C 1
ATOM 764 O O . ILE A 1 93 ? 17.577 -1.895 -12.252 1.00 79.69 93 ILE A O 1
ATOM 768 N N . ALA A 1 94 ? 16.240 -2.326 -10.497 1.00 76.94 94 ALA A N 1
ATOM 769 C CA . ALA A 1 94 ? 15.036 -2.539 -11.276 1.00 76.94 94 ALA A CA 1
ATOM 770 C C . ALA A 1 94 ? 14.671 -1.354 -12.161 1.00 76.94 94 ALA A C 1
ATOM 772 O O . ALA A 1 94 ? 14.375 -1.562 -13.333 1.00 76.94 94 ALA A O 1
ATOM 773 N N . ASP A 1 95 ? 14.731 -0.124 -11.651 1.00 76.88 95 ASP A N 1
ATOM 774 C CA . ASP A 1 95 ? 14.390 1.039 -12.472 1.00 76.88 95 ASP A CA 1
ATOM 775 C C . ASP A 1 95 ? 15.335 1.191 -13.675 1.00 76.88 95 ASP A C 1
ATOM 777 O O . ASP A 1 95 ? 14.873 1.429 -14.794 1.00 76.88 95 ASP A O 1
ATOM 781 N N . ARG A 1 96 ? 16.637 0.923 -13.487 1.00 79.75 96 ARG A N 1
ATOM 782 C CA . ARG A 1 96 ? 17.617 0.894 -14.588 1.00 79.75 96 ARG A CA 1
ATOM 783 C C . ARG A 1 96 ? 17.302 -0.201 -15.605 1.00 79.75 96 ARG A C 1
ATOM 785 O O . ARG A 1 96 ? 17.388 0.035 -16.808 1.00 79.75 96 ARG A O 1
ATOM 792 N N . LEU A 1 97 ? 16.926 -1.389 -15.133 1.00 76.81 97 LEU A N 1
ATOM 793 C CA . LEU A 1 97 ? 16.589 -2.517 -15.998 1.00 76.81 97 LEU A CA 1
ATOM 794 C C . LEU A 1 97 ? 15.284 -2.285 -16.776 1.00 76.81 97 LEU A C 1
ATOM 796 O O . LEU A 1 97 ? 15.218 -2.608 -17.960 1.00 76.81 97 LEU A O 1
ATOM 800 N N . VAL A 1 98 ? 14.267 -1.685 -16.151 1.00 74.31 98 VAL A N 1
ATOM 801 C CA . VAL A 1 98 ? 13.018 -1.300 -16.829 1.00 74.31 98 VAL A CA 1
ATOM 802 C C . VAL A 1 98 ? 13.282 -0.190 -17.847 1.00 74.31 98 VAL A C 1
ATOM 804 O O . VAL A 1 98 ? 12.770 -0.251 -18.962 1.00 74.31 98 VAL A O 1
ATOM 807 N N . ALA A 1 99 ? 14.113 0.800 -17.508 1.00 77.31 99 ALA A N 1
ATOM 808 C CA . ALA A 1 99 ? 14.507 1.863 -18.433 1.00 77.31 99 ALA A CA 1
ATOM 809 C C . ALA A 1 99 ? 15.259 1.332 -19.665 1.00 77.31 99 ALA A C 1
ATOM 811 O O . ALA A 1 99 ? 15.151 1.915 -20.741 1.00 77.31 99 ALA A O 1
ATOM 812 N N . ALA A 1 100 ? 15.962 0.204 -19.534 1.00 76.81 100 ALA A N 1
ATOM 813 C CA . ALA A 1 100 ? 16.600 -0.487 -20.652 1.00 76.81 100 ALA A CA 1
ATOM 814 C C . ALA A 1 100 ? 15.605 -1.208 -21.590 1.00 76.81 100 ALA A C 1
ATOM 816 O O . ALA A 1 100 ? 16.031 -1.815 -22.570 1.00 76.81 100 ALA A O 1
ATOM 817 N N . GLY A 1 101 ? 14.294 -1.146 -21.316 1.00 71.94 101 GLY A N 1
ATOM 818 C CA . GLY A 1 101 ? 13.247 -1.679 -22.191 1.00 71.94 101 GLY A CA 1
ATOM 819 C C . GLY A 1 101 ? 13.150 -3.204 -22.188 1.00 71.94 101 GLY A C 1
ATOM 820 O O . GLY A 1 101 ? 12.665 -3.788 -23.155 1.00 71.94 101 GLY A O 1
ATOM 821 N N . LEU A 1 102 ? 13.630 -3.859 -21.127 1.00 70.25 102 LEU A N 1
ATOM 822 C CA . LEU A 1 102 ? 13.630 -5.316 -21.055 1.00 70.25 102 LEU A CA 1
ATOM 823 C C . LEU A 1 102 ? 12.200 -5.858 -20.861 1.00 70.25 102 LEU A C 1
ATOM 825 O O . LEU A 1 102 ? 11.526 -5.451 -19.908 1.00 70.25 102 LEU A O 1
ATOM 829 N N . PRO A 1 103 ? 11.721 -6.786 -21.711 1.00 65.88 103 PRO A N 1
ATOM 830 C CA . PRO A 1 103 ? 10.370 -7.337 -21.587 1.00 65.88 103 PRO A CA 1
ATOM 831 C C . PRO A 1 103 ? 10.144 -7.995 -20.219 1.00 65.88 103 PRO A C 1
ATOM 833 O O . PRO A 1 103 ? 10.975 -8.773 -19.777 1.00 65.88 103 PRO A O 1
ATOM 836 N N . HIS A 1 104 ? 9.036 -7.735 -19.523 1.00 70.19 104 HIS A N 1
ATOM 837 C CA . HIS A 1 104 ? 8.700 -8.407 -18.244 1.00 70.19 104 HIS A CA 1
ATOM 838 C C . HIS A 1 104 ? 9.725 -8.255 -17.108 1.00 70.19 104 HIS A C 1
ATOM 840 O O . HIS A 1 104 ? 9.651 -8.946 -16.091 1.00 70.19 104 HIS A O 1
ATOM 846 N N . VAL A 1 105 ? 10.706 -7.357 -17.238 1.00 73.81 105 VAL A N 1
ATOM 847 C CA . VAL A 1 105 ? 11.701 -7.165 -16.177 1.00 73.81 105 VAL A CA 1
ATOM 848 C C . VAL A 1 105 ? 11.079 -6.565 -14.924 1.00 73.81 105 VAL A C 1
ATOM 850 O O . VAL A 1 105 ? 11.512 -6.880 -13.821 1.00 73.81 105 VAL A O 1
ATOM 853 N N . TYR A 1 106 ? 10.030 -5.758 -15.094 1.00 75.25 106 TYR A N 1
ATOM 854 C CA . TYR A 1 106 ? 9.210 -5.269 -13.995 1.00 75.25 106 TYR A CA 1
ATOM 855 C C . TYR A 1 106 ? 8.574 -6.440 -13.234 1.00 75.25 106 TYR A C 1
ATOM 857 O O . TYR A 1 106 ? 8.764 -6.548 -12.027 1.00 75.25 106 TYR A O 1
ATOM 865 N N . ASP A 1 107 ? 7.925 -7.369 -13.942 1.00 72.50 107 ASP A N 1
ATOM 866 C CA . ASP A 1 107 ? 7.261 -8.532 -13.340 1.00 72.50 107 ASP A CA 1
ATOM 867 C C . ASP A 1 107 ? 8.260 -9.426 -12.587 1.00 72.50 107 ASP A C 1
ATOM 869 O O . ASP A 1 107 ? 8.018 -9.832 -11.449 1.00 72.50 107 ASP A O 1
ATOM 873 N N . TYR A 1 108 ? 9.441 -9.657 -13.172 1.00 75.69 108 TYR A N 1
ATOM 874 C CA . TYR A 1 108 ? 10.515 -10.404 -12.515 1.00 75.69 108 TYR A CA 1
ATOM 875 C C . TYR A 1 108 ? 11.069 -9.688 -11.279 1.00 75.69 108 TYR A C 1
ATOM 877 O O . TYR A 1 108 ? 11.310 -10.322 -10.251 1.00 75.69 108 TYR A O 1
ATOM 885 N N . VAL A 1 109 ? 11.276 -8.373 -11.354 1.00 79.19 109 VAL A N 1
ATOM 886 C CA . VAL A 1 109 ? 11.696 -7.579 -10.195 1.00 79.19 109 VAL A CA 1
ATOM 887 C C . VAL A 1 109 ? 10.661 -7.704 -9.089 1.00 79.19 109 VAL A C 1
ATOM 889 O O . VAL A 1 109 ? 11.037 -8.002 -7.960 1.00 79.19 109 VAL A O 1
ATOM 892 N N . MET A 1 110 ? 9.378 -7.520 -9.402 1.00 78.75 110 MET A N 1
ATOM 893 C CA . MET A 1 110 ? 8.302 -7.632 -8.421 1.00 78.75 110 MET A CA 1
ATOM 894 C C . MET A 1 110 ? 8.235 -9.042 -7.834 1.00 78.75 110 MET A C 1
ATOM 896 O O . MET A 1 110 ? 8.071 -9.191 -6.627 1.00 78.75 110 MET A O 1
ATOM 900 N N . PHE A 1 111 ? 8.469 -10.081 -8.638 1.00 78.94 111 PHE A N 1
ATOM 901 C CA . PHE A 1 111 ? 8.618 -11.449 -8.147 1.00 78.94 111 PHE A CA 1
ATOM 902 C C . PHE A 1 111 ? 9.773 -11.582 -7.140 1.00 78.94 111 PHE A C 1
ATOM 904 O O . PHE A 1 111 ? 9.579 -12.124 -6.050 1.00 78.94 111 PHE A O 1
ATOM 911 N N . VAL A 1 112 ? 10.965 -11.061 -7.456 1.00 81.06 112 VAL A N 1
ATOM 912 C CA . VAL A 1 112 ? 12.120 -11.097 -6.541 1.00 81.06 112 VAL A CA 1
ATOM 913 C C . VAL A 1 112 ? 11.848 -10.283 -5.274 1.00 81.06 112 VAL A C 1
ATOM 915 O O . VAL A 1 112 ? 12.151 -10.755 -4.178 1.00 81.06 112 VAL A O 1
ATOM 918 N N . LEU A 1 113 ? 11.258 -9.094 -5.403 1.00 82.50 113 LEU A N 1
ATOM 919 C CA . LEU A 1 113 ? 10.874 -8.246 -4.275 1.00 82.50 113 LEU A CA 1
ATOM 920 C C . LEU A 1 113 ? 9.873 -8.968 -3.373 1.00 82.50 113 LEU A C 1
ATOM 922 O O . LEU A 1 113 ? 10.105 -9.053 -2.174 1.00 82.50 113 LEU A O 1
ATOM 926 N N . ASN A 1 114 ? 8.830 -9.579 -3.934 1.00 81.19 114 ASN A N 1
ATOM 927 C CA . ASN A 1 114 ? 7.833 -10.334 -3.175 1.00 81.19 114 ASN A CA 1
ATOM 928 C C . ASN A 1 114 ? 8.449 -11.518 -2.422 1.00 81.19 114 ASN A C 1
ATOM 930 O O . ASN A 1 114 ? 8.109 -11.751 -1.265 1.00 81.19 114 ASN A O 1
ATOM 934 N N . GLN A 1 115 ? 9.394 -12.243 -3.029 1.00 82.62 115 GLN A N 1
ATOM 935 C CA . GLN A 1 115 ? 10.128 -13.306 -2.332 1.00 82.62 115 GLN A CA 1
ATOM 936 C C . GLN A 1 115 ? 10.936 -12.761 -1.147 1.00 82.62 115 GLN A C 1
ATOM 938 O O . GLN A 1 115 ? 10.942 -13.362 -0.075 1.00 82.62 115 GLN A O 1
ATOM 943 N N . LYS A 1 116 ? 11.583 -11.602 -1.310 1.00 85.00 116 LYS A N 1
ATOM 944 C CA . LYS A 1 116 ? 12.359 -10.951 -0.242 1.00 85.00 116 LYS A CA 1
ATOM 945 C C . LYS A 1 116 ? 11.478 -10.430 0.884 1.00 85.00 116 LYS A C 1
ATOM 947 O O . LYS A 1 116 ? 11.734 -10.739 2.045 1.00 85.00 116 LYS A O 1
ATOM 952 N N . LEU A 1 117 ? 10.398 -9.729 0.537 1.00 87.19 117 LEU A N 1
ATOM 953 C CA . LEU A 1 117 ? 9.384 -9.252 1.480 1.00 87.19 117 LEU A CA 1
ATOM 954 C C . LEU A 1 117 ? 8.826 -10.402 2.324 1.00 87.19 117 LEU A C 1
ATOM 956 O O . LEU A 1 117 ? 8.487 -10.199 3.489 1.00 87.19 117 LEU A O 1
ATOM 960 N N . ARG A 1 118 ? 8.778 -11.615 1.754 1.00 85.56 118 ARG A N 1
ATOM 961 C CA . ARG A 1 118 ? 8.324 -12.806 2.468 1.00 85.56 118 ARG A CA 1
ATOM 962 C C . ARG A 1 118 ? 9.335 -13.372 3.467 1.00 85.56 118 ARG A C 1
ATOM 964 O O . ARG A 1 118 ? 8.942 -13.953 4.477 1.00 85.56 118 ARG A O 1
ATOM 971 N N . GLN A 1 119 ? 10.623 -13.235 3.187 1.00 85.81 119 GLN A N 1
ATOM 972 C CA . GLN A 1 119 ? 11.695 -13.885 3.947 1.00 85.81 119 GLN A CA 1
ATOM 973 C C . GLN A 1 119 ? 12.279 -12.991 5.043 1.00 85.81 119 GLN A C 1
ATOM 975 O O . GLN A 1 119 ? 12.783 -13.492 6.047 1.00 85.81 119 GLN A O 1
ATOM 980 N N . GLU A 1 120 ? 12.232 -11.675 4.856 1.00 87.88 120 GLU A N 1
ATOM 981 C CA . GLU A 1 120 ? 12.826 -10.714 5.781 1.00 87.88 120 GLU A CA 1
ATOM 982 C C . GLU A 1 120 ? 11.887 -10.361 6.948 1.00 87.88 120 GLU A C 1
ATOM 984 O O . GLU A 1 120 ? 10.658 -10.474 6.866 1.00 87.88 120 GLU A O 1
ATOM 989 N N . ASN A 1 121 ? 12.473 -9.908 8.064 1.00 90.94 121 ASN A N 1
ATOM 990 C CA . ASN A 1 121 ? 11.691 -9.406 9.191 1.00 90.94 121 ASN A CA 1
ATOM 991 C C . ASN A 1 121 ? 10.956 -8.123 8.758 1.00 90.94 121 ASN A C 1
ATOM 993 O O . ASN A 1 121 ? 11.616 -7.151 8.375 1.00 90.94 121 ASN A O 1
ATOM 997 N N . PRO A 1 122 ? 9.612 -8.086 8.827 1.00 93.56 122 PRO A N 1
ATOM 998 C CA . PRO A 1 122 ? 8.841 -7.028 8.188 1.00 93.56 122 PRO A CA 1
ATOM 999 C C . PRO A 1 122 ? 9.031 -5.658 8.842 1.00 93.56 122 PRO A C 1
ATOM 1001 O O . PRO A 1 122 ? 8.933 -4.651 8.149 1.00 93.56 122 PRO A O 1
ATOM 1004 N N . LEU A 1 123 ? 9.316 -5.587 10.148 1.00 93.00 123 LEU A N 1
ATOM 1005 C CA . LEU A 1 123 ? 9.388 -4.302 10.848 1.00 93.00 123 LEU A CA 1
ATOM 1006 C C . LEU A 1 123 ? 10.689 -3.529 10.545 1.00 93.00 123 LEU A C 1
ATOM 1008 O O . LEU A 1 123 ? 10.586 -2.385 10.102 1.00 93.00 123 LEU A O 1
ATOM 1012 N N . PRO A 1 124 ? 11.904 -4.104 10.696 1.00 92.50 124 PRO A N 1
ATOM 1013 C CA . PRO A 1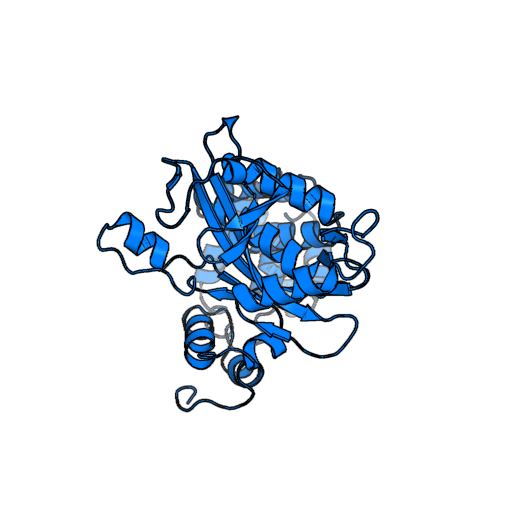 124 ? 13.133 -3.439 10.260 1.00 92.50 124 PRO A CA 1
ATOM 1014 C C . PRO A 1 124 ? 13.122 -3.118 8.765 1.00 92.50 124 PRO A C 1
ATOM 1016 O O . PRO A 1 124 ? 13.611 -2.063 8.361 1.00 92.50 124 PRO A O 1
ATOM 1019 N N . LEU A 1 125 ? 12.533 -4.001 7.951 1.00 92.31 125 LEU A N 1
ATOM 1020 C CA . LEU A 1 125 ? 12.411 -3.767 6.521 1.00 92.31 125 LEU A CA 1
ATOM 1021 C C . LEU A 1 125 ? 11.492 -2.577 6.221 1.00 92.31 125 LEU A C 1
ATOM 1023 O O . LEU A 1 125 ? 11.894 -1.700 5.466 1.00 92.31 125 LEU A O 1
ATOM 1027 N N . LEU A 1 126 ? 10.317 -2.482 6.855 1.00 94.31 126 LEU A N 1
ATOM 1028 C CA . LEU A 1 126 ? 9.425 -1.326 6.711 1.00 94.31 126 LEU A CA 1
ATOM 1029 C C . LEU A 1 126 ? 10.153 -0.016 7.042 1.00 94.31 126 LEU A C 1
ATOM 1031 O O . LEU A 1 126 ? 10.102 0.927 6.255 1.00 94.31 126 LEU A O 1
ATOM 1035 N N . VAL A 1 127 ? 10.854 0.032 8.181 1.00 91.69 127 VAL A N 1
ATOM 1036 C CA . VAL A 1 127 ? 11.623 1.215 8.606 1.00 91.69 127 VAL A CA 1
ATOM 1037 C C . VAL A 1 127 ? 12.681 1.578 7.565 1.00 91.69 127 VAL A C 1
ATOM 1039 O O . VAL A 1 127 ? 12.826 2.748 7.211 1.00 91.69 127 VAL A O 1
ATOM 1042 N N . SER A 1 128 ? 13.389 0.578 7.035 1.00 90.88 128 SER A N 1
ATOM 1043 C CA . SER A 1 128 ? 14.379 0.773 5.978 1.00 90.88 128 SER A CA 1
ATOM 1044 C C . SER A 1 128 ? 13.748 1.348 4.706 1.00 90.88 128 SER A C 1
ATOM 1046 O O . SER A 1 128 ? 14.260 2.333 4.175 1.00 90.88 128 SER A O 1
ATOM 1048 N N . LEU A 1 129 ? 12.633 0.783 4.233 1.00 92.19 129 LEU A N 1
ATOM 1049 C CA . LEU A 1 129 ? 11.967 1.230 3.007 1.00 92.19 129 LEU A CA 1
ATOM 1050 C C . LEU A 1 129 ? 11.419 2.650 3.140 1.00 92.19 129 LEU A C 1
ATOM 1052 O O . LEU A 1 129 ? 11.672 3.477 2.266 1.00 92.19 129 LEU A O 1
ATOM 1056 N N . ILE A 1 130 ? 10.737 2.958 4.248 1.00 93.25 130 ILE A N 1
ATOM 1057 C CA . ILE A 1 130 ? 10.228 4.310 4.510 1.00 93.25 130 ILE A CA 1
ATOM 1058 C C . ILE A 1 130 ? 11.384 5.313 4.555 1.00 93.25 130 ILE A C 1
ATOM 1060 O O . ILE A 1 130 ? 11.332 6.337 3.875 1.00 93.25 130 ILE A O 1
ATOM 1064 N N . GLY A 1 131 ? 12.464 4.987 5.273 1.00 90.00 131 GLY A N 1
ATOM 1065 C CA . GLY A 1 131 ? 13.640 5.850 5.381 1.00 90.00 131 GLY A CA 1
ATOM 1066 C C . GLY A 1 131 ? 14.336 6.138 4.047 1.00 90.00 131 GLY A C 1
ATOM 1067 O O . GLY A 1 131 ? 15.142 7.059 3.977 1.00 90.00 131 GLY A O 1
ATOM 1068 N N . GLN A 1 132 ? 14.024 5.394 2.982 1.00 89.25 132 GLN A N 1
ATOM 1069 C CA . GLN A 1 132 ? 14.621 5.539 1.651 1.00 89.25 132 GLN A CA 1
ATOM 1070 C C . GLN A 1 132 ? 13.648 6.040 0.584 1.00 89.25 132 GLN A C 1
ATOM 1072 O O . GLN A 1 132 ? 14.071 6.264 -0.550 1.00 89.25 132 GLN A O 1
ATOM 1077 N N . LEU A 1 133 ? 12.381 6.300 0.929 1.00 91.50 133 LEU A N 1
ATOM 1078 C CA . LEU A 1 133 ? 11.415 6.898 -0.001 1.00 91.50 133 LEU A CA 1
ATOM 1079 C C . LEU A 1 133 ? 11.946 8.193 -0.624 1.00 91.50 133 LEU A C 1
ATOM 1081 O O . LEU A 1 133 ? 11.773 8.423 -1.818 1.00 91.50 133 LEU A O 1
ATOM 1085 N N . HIS A 1 134 ? 12.668 8.995 0.161 1.00 91.25 134 HIS A N 1
ATOM 1086 C CA . HIS A 1 134 ? 13.250 10.254 -0.298 1.00 91.25 134 HIS A CA 1
ATOM 1087 C C . HIS A 1 134 ? 14.378 10.090 -1.320 1.00 91.25 134 HIS A C 1
ATOM 1089 O O . HIS A 1 134 ? 14.794 11.071 -1.917 1.00 91.25 134 HIS A O 1
ATOM 1095 N N . MET A 1 135 ? 14.901 8.885 -1.524 1.00 88.69 135 MET A N 1
ATOM 1096 C CA . MET A 1 135 ? 15.928 8.621 -2.533 1.00 88.69 135 MET A CA 1
AT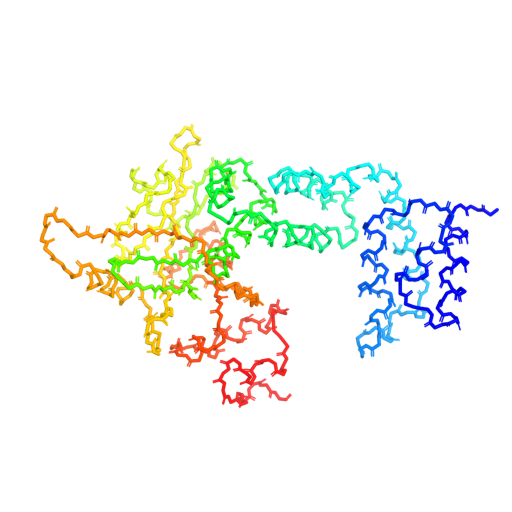OM 1097 C C . MET A 1 135 ? 15.328 8.089 -3.837 1.00 88.69 135 MET A C 1
ATOM 1099 O O . MET A 1 135 ? 16.042 7.965 -4.828 1.00 88.69 135 MET A O 1
ATOM 1103 N N . ALA A 1 136 ? 14.042 7.735 -3.830 1.00 87.44 136 ALA A N 1
ATOM 1104 C CA . ALA A 1 136 ? 13.395 7.056 -4.935 1.00 87.44 136 ALA A CA 1
ATOM 1105 C C . ALA A 1 136 ? 12.625 8.020 -5.834 1.00 87.44 136 ALA A C 1
ATOM 1107 O O . ALA A 1 136 ? 12.002 8.984 -5.388 1.00 87.44 136 ALA A O 1
ATOM 1108 N N . GLU A 1 137 ? 12.657 7.722 -7.128 1.00 85.69 137 GLU A N 1
ATOM 1109 C CA . GLU A 1 137 ? 12.084 8.552 -8.181 1.00 85.69 137 GLU A CA 1
ATOM 1110 C C . GLU A 1 137 ? 11.418 7.651 -9.226 1.00 85.69 137 GLU A C 1
ATOM 1112 O O . GLU A 1 137 ? 11.686 6.447 -9.292 1.00 85.69 137 GLU A O 1
ATOM 1117 N N . GLY A 1 138 ? 10.512 8.213 -10.027 1.00 85.75 138 GLY A N 1
ATOM 1118 C CA . GLY A 1 138 ? 9.859 7.484 -11.116 1.00 85.75 138 GLY A CA 1
ATOM 1119 C C . GLY A 1 138 ? 9.244 6.150 -10.673 1.00 85.75 138 GLY A C 1
ATOM 1120 O O . GLY A 1 138 ? 8.428 6.098 -9.753 1.00 85.75 138 GLY A O 1
ATOM 1121 N N . ARG A 1 139 ? 9.635 5.052 -11.332 1.00 84.56 139 ARG A N 1
ATOM 1122 C CA . ARG A 1 139 ? 9.105 3.710 -11.032 1.00 84.56 139 ARG A CA 1
ATOM 1123 C C . ARG A 1 139 ? 9.662 3.119 -9.745 1.00 84.56 139 ARG A C 1
ATOM 1125 O O . ARG A 1 139 ? 8.941 2.375 -9.086 1.00 84.56 139 ARG A O 1
ATOM 1132 N N . ALA A 1 140 ? 10.898 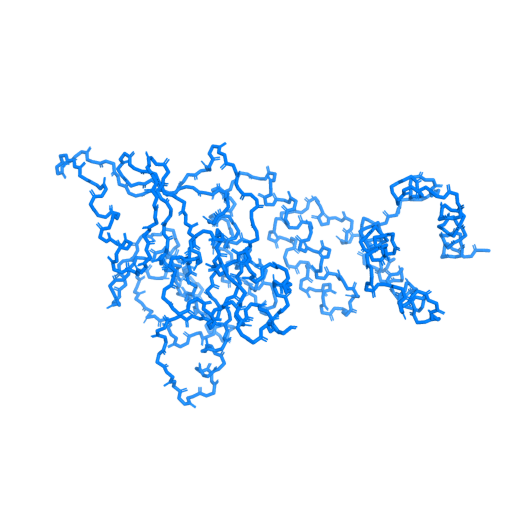3.458 -9.375 1.00 84.12 140 ALA A N 1
ATOM 1133 C CA . ALA A 1 140 ? 11.480 3.014 -8.112 1.00 84.12 140 ALA A CA 1
ATOM 1134 C C . ALA A 1 140 ? 10.636 3.492 -6.924 1.00 84.12 140 ALA A C 1
ATOM 1136 O O . ALA A 1 140 ? 10.399 2.730 -5.989 1.00 84.12 140 ALA A O 1
ATOM 1137 N N . PHE A 1 141 ? 10.114 4.722 -6.999 1.00 90.44 141 PHE A N 1
ATOM 1138 C CA . PHE A 1 141 ? 9.181 5.231 -5.998 1.00 90.44 141 PHE A CA 1
ATOM 1139 C C . PHE A 1 141 ? 7.928 4.350 -5.899 1.00 90.44 141 PHE A C 1
ATOM 1141 O O . PHE A 1 141 ? 7.580 3.912 -4.807 1.00 90.44 141 PHE A O 1
ATOM 1148 N N . GLY A 1 142 ? 7.294 4.028 -7.033 1.00 90.44 142 GLY A N 1
ATOM 1149 C CA . GLY A 1 142 ? 6.127 3.137 -7.068 1.00 90.44 142 GLY A CA 1
ATOM 1150 C C . GLY A 1 142 ? 6.407 1.769 -6.440 1.00 90.44 142 GLY A C 1
ATOM 1151 O O . GLY A 1 142 ? 5.677 1.345 -5.555 1.00 90.44 142 GLY A O 1
ATOM 1152 N N . MET A 1 143 ? 7.525 1.132 -6.803 1.00 88.56 143 MET A N 1
ATOM 1153 C CA . MET A 1 143 ? 7.914 -0.173 -6.250 1.00 88.56 143 MET A CA 1
ATOM 1154 C C . MET A 1 143 ? 8.140 -0.142 -4.732 1.00 88.56 143 MET A C 1
ATOM 1156 O O . MET A 1 143 ? 7.764 -1.086 -4.038 1.00 88.56 143 MET A O 1
ATOM 1160 N N . LEU A 1 144 ? 8.762 0.919 -4.200 1.00 91.62 144 LEU A N 1
ATOM 1161 C CA . LEU A 1 144 ? 8.933 1.063 -2.750 1.00 91.62 144 LEU A CA 1
ATOM 1162 C C . LEU A 1 144 ? 7.592 1.232 -2.044 1.00 91.62 144 LEU A C 1
ATOM 1164 O O . LEU A 1 144 ? 7.379 0.634 -0.992 1.00 91.62 144 LEU A O 1
ATOM 1168 N N . VAL A 1 145 ? 6.697 2.034 -2.616 1.00 94.69 145 VAL A N 1
ATOM 1169 C CA . VAL A 1 145 ? 5.362 2.252 -2.062 1.00 94.69 145 VAL A CA 1
ATOM 1170 C C . VAL A 1 145 ? 4.555 0.953 -2.052 1.00 94.69 145 VAL A C 1
ATOM 1172 O O . VAL A 1 145 ? 3.975 0.624 -1.018 1.00 94.69 145 VAL A O 1
ATOM 1175 N N . ASP A 1 146 ? 4.594 0.175 -3.134 1.00 93.12 146 ASP A N 1
ATOM 1176 C CA . ASP A 1 146 ? 3.931 -1.131 -3.214 1.00 93.12 146 ASP A CA 1
ATOM 1177 C C . ASP A 1 146 ? 4.486 -2.099 -2.155 1.00 93.12 146 ASP A C 1
ATOM 1179 O O . ASP A 1 146 ? 3.731 -2.780 -1.457 1.00 93.12 146 ASP A O 1
ATOM 1183 N N . ALA A 1 147 ? 5.810 -2.120 -1.969 1.00 93.06 147 ALA A N 1
ATOM 1184 C CA . ALA A 1 147 ? 6.458 -2.933 -0.943 1.00 93.06 147 ALA A CA 1
ATOM 1185 C C . ALA A 1 147 ? 6.052 -2.509 0.480 1.00 93.06 147 ALA A C 1
ATOM 1187 O O . ALA A 1 147 ? 5.766 -3.360 1.325 1.00 93.06 147 ALA A O 1
ATOM 1188 N N . ILE A 1 148 ? 5.986 -1.202 0.751 1.00 95.94 148 ILE A N 1
ATOM 1189 C CA . ILE A 1 148 ? 5.526 -0.653 2.034 1.00 95.94 148 ILE A CA 1
ATOM 1190 C C . ILE A 1 148 ? 4.068 -1.042 2.291 1.00 95.94 148 ILE A C 1
ATOM 1192 O O . ILE A 1 148 ? 3.751 -1.537 3.376 1.00 95.94 148 ILE A O 1
ATOM 1196 N N . ALA A 1 149 ? 3.192 -0.870 1.299 1.00 97.12 149 ALA A N 1
ATOM 1197 C CA . ALA A 1 149 ? 1.786 -1.236 1.402 1.00 97.12 149 ALA A CA 1
ATOM 1198 C C . ALA A 1 149 ? 1.613 -2.738 1.664 1.00 97.12 149 ALA A C 1
ATOM 1200 O O . ALA A 1 149 ? 0.867 -3.116 2.567 1.00 97.12 149 ALA A O 1
ATOM 1201 N N . TYR A 1 150 ? 2.363 -3.590 0.957 1.00 95.38 150 TYR A N 1
ATOM 1202 C CA . TYR A 1 150 ? 2.378 -5.031 1.205 1.00 95.38 150 TYR A CA 1
ATOM 1203 C C . TYR A 1 150 ? 2.762 -5.349 2.653 1.00 95.38 150 TYR A C 1
ATOM 1205 O O . TYR A 1 150 ? 2.042 -6.079 3.331 1.00 95.38 150 TYR A O 1
ATOM 1213 N N . LEU A 1 151 ? 3.852 -4.777 3.175 1.00 95.94 151 LEU A N 1
ATOM 1214 C CA . LEU A 1 151 ? 4.262 -5.039 4.559 1.00 95.94 151 LEU A CA 1
ATOM 1215 C C . LEU A 1 151 ? 3.186 -4.617 5.567 1.00 95.94 151 LEU A C 1
ATOM 1217 O O . LEU A 1 151 ? 2.860 -5.383 6.475 1.00 95.94 151 LEU A O 1
ATOM 1221 N N . LEU A 1 152 ? 2.618 -3.424 5.391 1.00 97.19 152 LEU A N 1
ATOM 1222 C CA . LEU A 1 152 ? 1.598 -2.869 6.280 1.00 97.19 152 LEU A CA 1
ATOM 1223 C C . LEU A 1 152 ? 0.300 -3.686 6.286 1.00 97.19 152 LEU A C 1
ATOM 1225 O O . LEU A 1 152 ? -0.279 -3.890 7.352 1.00 97.19 152 LEU A O 1
ATOM 1229 N N . LEU A 1 153 ? -0.152 -4.155 5.121 1.00 97.25 153 LEU A N 1
ATOM 1230 C CA . LEU A 1 153 ? -1.442 -4.835 4.963 1.00 97.25 153 LEU A CA 1
ATOM 1231 C C . LEU A 1 153 ? -1.361 -6.352 5.222 1.00 97.25 153 LEU A C 1
ATOM 1233 O O . LEU A 1 153 ? -2.304 -6.938 5.757 1.00 97.25 153 LEU A O 1
ATOM 1237 N N . ASN A 1 154 ? -0.233 -6.990 4.895 1.00 95.81 154 ASN A N 1
ATOM 1238 C CA . ASN A 1 154 ? -0.101 -8.455 4.896 1.00 95.81 154 ASN A CA 1
ATOM 1239 C C . ASN A 1 154 ? 0.790 -9.014 6.014 1.00 95.81 154 ASN A C 1
ATOM 1241 O O . ASN A 1 154 ? 0.593 -10.147 6.468 1.00 95.81 154 ASN A O 1
ATOM 1245 N N . ARG A 1 155 ? 1.783 -8.239 6.466 1.00 95.94 155 ARG A N 1
ATOM 1246 C CA . ARG A 1 155 ? 2.889 -8.745 7.301 1.00 95.94 155 ARG A CA 1
ATOM 1247 C C . ARG A 1 155 ? 2.961 -8.128 8.692 1.00 95.94 155 ARG A C 1
ATOM 1249 O O . ARG A 1 155 ? 3.692 -8.638 9.543 1.00 95.94 155 ARG A O 1
ATOM 1256 N N . LEU A 1 156 ? 2.221 -7.052 8.932 1.00 96.75 156 LEU A N 1
ATOM 1257 C CA . LEU A 1 156 ? 2.227 -6.322 10.192 1.00 96.75 156 LEU A CA 1
ATOM 1258 C C . LEU A 1 156 ? 0.839 -6.304 10.842 1.00 96.75 156 LEU A C 1
ATOM 1260 O O . LEU A 1 156 ? -0.197 -6.390 10.184 1.00 96.75 156 LEU A O 1
ATOM 1264 N N . VAL A 1 157 ? 0.844 -6.197 12.167 1.00 97.06 157 VAL A N 1
ATOM 1265 C CA . VAL A 1 157 ? -0.332 -6.020 13.019 1.00 97.06 157 VAL A CA 1
ATOM 1266 C C . VAL A 1 157 ? -0.145 -4.742 13.823 1.00 97.06 157 VAL A C 1
ATOM 1268 O O . VAL A 1 157 ? 0.915 -4.502 14.405 1.00 97.06 157 VAL A O 1
ATOM 1271 N N . LEU A 1 158 ? -1.188 -3.922 13.862 1.00 96.56 158 LEU A N 1
ATOM 1272 C CA . LEU A 1 158 ? -1.266 -2.747 14.712 1.00 96.56 158 LEU A CA 1
ATOM 1273 C C . LEU A 1 158 ? -1.787 -3.150 16.091 1.00 96.56 158 LEU A C 1
ATOM 1275 O O . LEU A 1 158 ? -2.903 -3.644 16.229 1.00 96.56 158 LEU A O 1
ATOM 1279 N N . HIS A 1 159 ? -0.985 -2.902 17.115 1.00 94.44 159 HIS A N 1
ATOM 1280 C CA . HIS A 1 159 ? -1.377 -3.008 18.511 1.00 94.44 159 HIS A CA 1
ATOM 1281 C C . HIS A 1 159 ? -1.803 -1.636 19.022 1.00 94.44 159 HIS A C 1
ATOM 1283 O O . HIS A 1 159 ? -1.051 -0.669 18.884 1.00 94.44 159 HIS A O 1
ATOM 1289 N N . ALA A 1 160 ? -2.972 -1.568 19.652 1.00 92.69 160 ALA A N 1
ATOM 1290 C CA . ALA A 1 160 ? -3.423 -0.404 20.401 1.00 92.69 160 ALA A CA 1
ATOM 1291 C C . ALA A 1 160 ? -3.963 -0.868 21.753 1.00 92.69 160 ALA A C 1
ATOM 1293 O O . ALA A 1 160 ? -4.999 -1.535 21.828 1.00 92.69 160 ALA A O 1
ATOM 1294 N N . GLY A 1 161 ? -3.225 -0.566 22.822 1.00 89.12 161 GLY A N 1
ATOM 1295 C CA . GLY A 1 161 ? -3.492 -1.166 24.122 1.00 89.12 161 GLY A CA 1
ATOM 1296 C C . GLY A 1 161 ? -3.365 -2.694 24.055 1.00 89.12 161 GLY A C 1
ATOM 1297 O O . GLY A 1 161 ? -2.360 -3.227 23.582 1.00 89.12 161 GLY A O 1
ATOM 1298 N N . ASN A 1 162 ? -4.416 -3.395 24.483 1.00 88.38 162 ASN A N 1
ATOM 1299 C CA . ASN A 1 162 ? -4.505 -4.861 24.416 1.00 88.38 162 ASN A CA 1
ATOM 1300 C C . ASN A 1 162 ? -5.189 -5.381 23.141 1.00 88.38 162 ASN A C 1
ATOM 1302 O O . ASN A 1 162 ? -5.343 -6.590 22.985 1.00 88.38 162 ASN A O 1
ATOM 1306 N N . GLN A 1 163 ? -5.627 -4.491 22.248 1.00 93.31 163 GLN A N 1
ATOM 1307 C CA . GLN A 1 163 ? -6.314 -4.876 21.017 1.00 93.31 163 GLN A CA 1
ATOM 1308 C C . GLN A 1 163 ? -5.339 -4.938 19.846 1.00 93.31 163 GLN A C 1
ATOM 1310 O O . GLN A 1 163 ? -4.346 -4.206 19.791 1.00 93.31 163 GLN A O 1
ATOM 1315 N N . GLN A 1 164 ? -5.649 -5.825 18.906 1.00 95.56 164 GLN A N 1
ATOM 1316 C CA . GLN A 1 164 ? -4.845 -6.086 17.723 1.00 95.56 164 GLN A CA 1
ATOM 1317 C C . GLN A 1 164 ? -5.686 -5.908 16.465 1.00 95.56 164 GLN A C 1
ATOM 1319 O O . GLN A 1 164 ? -6.822 -6.384 16.380 1.00 95.56 164 GLN A O 1
ATOM 1324 N N . TYR A 1 165 ? -5.094 -5.254 15.473 1.00 97.50 165 TYR A N 1
ATOM 1325 C CA . TYR A 1 165 ? -5.751 -4.914 14.225 1.00 97.50 165 TYR A CA 1
ATOM 1326 C C . TYR A 1 165 ? -4.864 -5.245 13.037 1.00 97.50 165 TYR A C 1
ATOM 1328 O O . TYR A 1 165 ? -3.659 -4.996 13.054 1.00 97.50 165 TYR A O 1
ATOM 1336 N N . ARG A 1 166 ? -5.477 -5.729 11.961 1.00 97.50 166 ARG A N 1
ATOM 1337 C CA . ARG A 1 166 ? -4.842 -5.758 10.643 1.00 97.50 166 ARG A CA 1
ATOM 1338 C C . ARG A 1 166 ? -5.292 -4.541 9.845 1.00 97.50 166 ARG A C 1
ATOM 1340 O O . ARG A 1 166 ? -6.482 -4.229 9.823 1.00 97.50 166 ARG A O 1
ATOM 1347 N N . LEU A 1 167 ? -4.349 -3.856 9.206 1.00 98.19 167 LEU A N 1
ATOM 1348 C CA . LEU A 1 167 ? -4.666 -2.770 8.283 1.00 98.19 167 LEU A CA 1
ATOM 1349 C C . LEU A 1 167 ? -5.308 -3.360 7.020 1.00 98.19 167 LEU A C 1
ATOM 1351 O O . LEU A 1 167 ? -4.885 -4.408 6.544 1.00 98.19 167 LEU A O 1
ATOM 1355 N N . THR A 1 168 ? -6.344 -2.706 6.500 1.00 98.12 168 THR A N 1
ATOM 1356 C CA . THR A 1 168 ? -7.089 -3.169 5.306 1.00 98.12 168 THR A CA 1
ATOM 1357 C C . THR A 1 168 ? -7.247 -2.088 4.241 1.00 98.12 168 THR A C 1
ATOM 1359 O O . THR A 1 168 ? -7.551 -2.401 3.096 1.00 98.12 168 THR A O 1
ATOM 1362 N N . ASP A 1 169 ? -7.018 -0.821 4.595 1.00 98.38 169 ASP A N 1
ATOM 1363 C CA . ASP A 1 169 ? -7.149 0.327 3.696 1.00 98.38 169 ASP A CA 1
ATOM 1364 C C . ASP A 1 169 ? -6.265 1.464 4.206 1.00 98.38 169 ASP A C 1
ATOM 1366 O O . ASP A 1 169 ? -6.412 1.907 5.356 1.00 98.38 169 ASP A O 1
ATOM 1370 N N . ILE A 1 170 ? -5.328 1.891 3.365 1.00 98.56 170 ILE A N 1
ATOM 1371 C CA . ILE A 1 170 ? -4.375 2.964 3.647 1.00 98.56 170 ILE A CA 1
ATOM 1372 C C . ILE A 1 170 ? -4.236 3.893 2.438 1.00 98.56 170 ILE A C 1
ATOM 1374 O O . ILE A 1 170 ? -4.413 3.473 1.296 1.00 98.56 170 ILE A O 1
ATOM 1378 N N . GLU A 1 171 ? -3.877 5.152 2.676 1.00 98.31 171 GLU A N 1
ATOM 1379 C CA . GLU A 1 171 ? -3.564 6.124 1.621 1.00 98.31 171 GLU A CA 1
ATOM 1380 C C . GLU A 1 171 ? -2.189 6.748 1.830 1.00 98.31 171 GLU A C 1
ATOM 1382 O O . GLU A 1 171 ? -1.853 7.142 2.942 1.00 98.31 171 GLU A O 1
ATOM 1387 N N . LEU A 1 172 ? -1.414 6.891 0.757 1.00 97.88 172 LEU A N 1
ATOM 1388 C CA . LEU A 1 172 ? -0.140 7.596 0.780 1.00 97.88 172 LEU A CA 1
ATOM 1389 C C . LEU A 1 172 ? -0.314 9.057 0.352 1.00 97.88 172 LEU A C 1
ATOM 1391 O O . LEU A 1 172 ? -0.898 9.367 -0.690 1.00 97.88 172 LEU A O 1
ATOM 1395 N N . TYR A 1 173 ? 0.281 9.942 1.142 1.00 96.94 173 TYR A N 1
ATOM 1396 C CA . TYR A 1 173 ? 0.497 11.347 0.832 1.00 96.94 173 TYR A CA 1
ATOM 1397 C C . TYR A 1 173 ? 1.989 11.607 0.988 1.00 96.94 173 TYR A C 1
ATOM 1399 O O . TYR A 1 173 ? 2.517 11.502 2.092 1.00 96.94 173 TYR A O 1
ATOM 1407 N N . TYR A 1 174 ? 2.686 11.929 -0.097 1.00 97.25 174 TYR A N 1
ATOM 1408 C CA . TYR A 1 174 ? 4.135 12.113 -0.054 1.00 97.25 174 TYR A CA 1
ATOM 1409 C C . TYR A 1 174 ? 4.570 13.257 -0.951 1.00 97.25 174 TYR A C 1
ATOM 1411 O O . TYR A 1 174 ? 4.092 13.365 -2.067 1.00 97.25 174 TYR A O 1
ATOM 1419 N N . ARG A 1 175 ? 5.479 14.113 -0.491 1.00 96.38 175 ARG A N 1
ATOM 1420 C CA . ARG A 1 175 ? 5.998 15.229 -1.277 1.00 96.38 175 ARG A CA 1
ATOM 1421 C C . ARG A 1 175 ? 7.487 15.422 -1.034 1.00 96.38 175 ARG A C 1
ATOM 1423 O O . ARG A 1 175 ? 7.929 15.581 0.098 1.00 96.38 175 ARG A O 1
ATOM 1430 N N . ARG A 1 176 ? 8.235 15.469 -2.130 1.00 94.81 176 ARG A N 1
ATOM 1431 C CA . ARG A 1 176 ? 9.654 15.796 -2.252 1.00 94.81 176 ARG A CA 1
ATOM 1432 C C . ARG A 1 176 ? 9.862 16.461 -3.614 1.00 94.81 176 ARG A C 1
ATOM 1434 O O . ARG A 1 176 ? 10.088 15.787 -4.620 1.00 94.81 176 ARG A O 1
ATOM 1441 N N . ALA A 1 177 ? 9.756 17.782 -3.666 1.00 89.25 177 ALA A N 1
ATOM 1442 C CA . ALA A 1 177 ? 9.966 18.522 -4.905 1.00 89.25 177 ALA A CA 1
ATOM 1443 C C . ALA A 1 177 ? 11.450 18.482 -5.348 1.00 89.25 177 ALA A C 1
ATOM 1445 O O . ALA A 1 177 ? 12.340 18.452 -4.496 1.00 89.25 177 ALA A O 1
ATOM 1446 N N . PRO A 1 178 ? 11.745 18.494 -6.663 1.00 89.00 178 PRO A N 1
ATOM 1447 C CA . PRO A 1 178 ? 10.800 18.431 -7.786 1.00 89.00 178 PRO A CA 1
ATOM 1448 C C . PRO A 1 178 ? 10.393 16.996 -8.181 1.00 89.00 178 PRO A C 1
ATOM 1450 O O . PRO A 1 178 ? 9.643 16.810 -9.132 1.00 89.00 178 PRO A O 1
ATOM 1453 N N . TYR A 1 179 ? 10.907 15.978 -7.492 1.00 86.44 179 TYR A N 1
ATOM 1454 C CA . TYR A 1 179 ? 10.838 14.582 -7.931 1.00 86.44 179 TYR A CA 1
ATOM 1455 C C . TYR A 1 179 ? 9.461 13.936 -7.754 1.00 86.44 179 TYR A C 1
ATOM 1457 O O . TYR A 1 179 ? 9.056 13.085 -8.546 1.00 86.44 179 TYR A O 1
ATOM 1465 N N . HIS A 1 180 ? 8.739 14.333 -6.711 1.00 92.25 180 HIS A N 1
ATOM 1466 C CA . HIS A 1 180 ? 7.401 13.852 -6.413 1.00 92.25 180 HIS A CA 1
ATOM 1467 C C . HIS A 1 180 ? 6.658 14.927 -5.623 1.00 92.25 180 HIS A C 1
ATOM 1469 O O . HIS A 1 180 ? 6.790 14.996 -4.409 1.00 92.25 180 HIS A O 1
ATOM 1475 N N . ASP A 1 181 ? 5.926 15.811 -6.292 1.00 94.19 181 ASP A N 1
ATOM 1476 C CA . ASP A 1 181 ? 5.346 16.999 -5.656 1.00 94.19 181 ASP A CA 1
ATOM 1477 C C . ASP A 1 181 ? 3.826 16.881 -5.492 1.00 94.19 181 ASP A C 1
ATOM 1479 O O . ASP A 1 181 ? 3.059 17.503 -6.218 1.00 94.19 181 ASP A O 1
ATOM 1483 N N . ASP A 1 182 ? 3.384 16.019 -4.573 1.00 95.69 182 ASP A N 1
ATOM 1484 C CA . ASP A 1 182 ? 1.959 15.793 -4.324 1.00 95.69 182 ASP A CA 1
ATOM 1485 C C . ASP A 1 182 ? 1.309 17.008 -3.634 1.00 95.69 182 ASP A C 1
ATOM 1487 O O . ASP A 1 182 ? 1.586 17.285 -2.457 1.00 95.69 182 ASP A O 1
ATOM 1491 N N . PRO A 1 183 ? 0.389 17.724 -4.307 1.00 94.62 183 PRO A N 1
ATOM 1492 C CA . PRO A 1 183 ? -0.217 18.940 -3.774 1.00 94.62 183 PRO A CA 1
ATOM 1493 C C . PRO A 1 183 ? -1.335 18.660 -2.759 1.00 94.62 183 PRO A C 1
ATOM 1495 O O . PRO A 1 183 ? -2.006 19.598 -2.310 1.00 94.62 183 PRO A O 1
ATOM 1498 N N . TYR A 1 184 ? -1.590 17.388 -2.436 1.00 95.06 184 TYR A N 1
ATOM 1499 C CA . TYR A 1 184 ? -2.553 16.970 -1.417 1.00 95.06 184 TYR A CA 1
ATOM 1500 C C . TYR A 1 184 ? -1.911 16.696 -0.053 1.00 95.06 184 TYR A C 1
ATOM 1502 O O . TYR A 1 184 ? -2.628 16.488 0.923 1.00 95.06 184 TYR A O 1
ATOM 1510 N N . VAL A 1 185 ? -0.580 16.741 0.050 1.00 94.38 185 VAL A N 1
ATOM 1511 C CA . VAL A 1 185 ? 0.121 16.623 1.335 1.00 94.38 185 VAL A CA 1
ATOM 1512 C C . VAL A 1 185 ? -0.081 17.894 2.156 1.00 94.38 185 VAL A C 1
ATOM 1514 O O . VAL A 1 185 ? 0.160 18.999 1.670 1.00 94.38 185 VAL A O 1
ATOM 1517 N N . HIS A 1 186 ? -0.451 17.751 3.430 1.00 90.38 186 HIS A N 1
ATOM 1518 C CA . HIS A 1 186 ? -0.609 18.896 4.331 1.00 90.38 186 HIS A CA 1
ATOM 1519 C C . HIS A 1 186 ? 0.708 19.660 4.544 1.00 90.38 186 HIS A C 1
ATOM 1521 O O . HIS A 1 186 ? 0.726 20.882 4.439 1.00 90.38 186 HIS A O 1
ATOM 1527 N N . GLY A 1 187 ? 1.820 18.951 4.757 1.00 88.38 187 GLY A N 1
ATOM 1528 C CA . GLY A 1 187 ? 3.149 19.537 4.959 1.00 88.38 187 GLY A CA 1
ATOM 1529 C C . GLY A 1 187 ? 3.373 20.083 6.366 1.00 88.38 187 GLY A C 1
ATOM 1530 O O . GLY A 1 187 ? 4.054 21.091 6.514 1.00 88.38 187 GLY A O 1
ATOM 1531 N N . GLY A 1 188 ? 2.767 19.459 7.380 1.00 87.94 188 GLY A N 1
ATOM 1532 C CA . GLY A 1 188 ? 3.035 19.809 8.778 1.00 87.94 188 GLY A CA 1
ATOM 1533 C C . GLY A 1 188 ? 4.467 19.429 9.194 1.00 87.94 188 GLY A C 1
ATOM 1534 O O . GLY A 1 188 ? 5.004 18.471 8.632 1.00 87.94 188 GLY A O 1
ATOM 1535 N N . PRO A 1 189 ? 5.083 20.120 10.174 1.00 91.38 189 PRO A N 1
ATOM 1536 C CA . PRO A 1 189 ? 6.441 19.815 10.643 1.00 91.38 189 PRO A CA 1
ATOM 1537 C C . PRO A 1 189 ? 6.641 18.360 11.089 1.00 91.38 189 PRO A C 1
ATOM 1539 O O . PRO A 1 189 ? 7.721 17.800 10.920 1.00 91.38 189 PRO A O 1
ATOM 1542 N N . GLU A 1 190 ? 5.601 17.722 11.626 1.00 91.19 190 GLU A N 1
ATOM 1543 C CA . GLU A 1 190 ? 5.615 16.318 12.042 1.00 91.19 190 GLU A CA 1
ATOM 1544 C C . GLU A 1 190 ? 5.773 15.366 10.849 1.00 91.19 190 GLU A C 1
ATOM 1546 O O . GLU A 1 190 ? 6.363 14.294 10.976 1.00 91.19 190 GLU A O 1
ATOM 1551 N N . GLN A 1 191 ? 5.292 15.762 9.665 1.00 94.00 191 GLN A N 1
ATOM 1552 C CA . GLN A 1 191 ? 5.416 14.964 8.446 1.00 94.00 191 GLN A CA 1
ATOM 1553 C C . GLN A 1 191 ? 6.836 14.963 7.876 1.00 94.00 191 GLN A C 1
ATOM 1555 O O . GLN A 1 191 ? 7.079 14.206 6.944 1.00 94.00 191 GLN A O 1
ATOM 1560 N N . GLU A 1 192 ? 7.760 15.773 8.406 1.00 94.94 192 GLU A N 1
ATOM 1561 C CA . GLU A 1 192 ? 9.193 15.747 8.063 1.00 94.94 192 GLU A CA 1
ATOM 1562 C C . GLU A 1 192 ? 9.956 14.619 8.779 1.00 94.94 192 GLU A C 1
ATOM 1564 O O . GLU A 1 192 ? 11.145 14.408 8.530 1.00 94.94 192 GLU A O 1
ATOM 1569 N N . GLU A 1 193 ? 9.299 13.914 9.699 1.00 93.06 193 GLU A N 1
ATOM 1570 C CA . GLU A 1 193 ? 9.885 12.820 10.466 1.00 93.06 193 GLU A CA 1
ATOM 1571 C C . GLU A 1 193 ? 9.384 11.470 9.943 1.00 93.06 193 GLU A C 1
ATOM 1573 O O . GLU A 1 193 ? 8.292 11.357 9.385 1.00 93.06 193 GLU A O 1
ATOM 1578 N N . THR A 1 194 ? 10.175 10.417 10.130 1.00 92.69 194 THR A N 1
ATOM 1579 C CA . THR A 1 194 ? 9.809 9.048 9.746 1.00 92.69 194 THR A CA 1
ATOM 1580 C C . THR A 1 194 ? 9.415 8.242 10.980 1.00 92.69 194 THR A C 1
ATOM 1582 O O . THR A 1 194 ? 10.153 8.213 11.963 1.00 92.69 194 THR A O 1
ATOM 1585 N N . GLY A 1 195 ? 8.299 7.515 10.894 1.00 88.94 195 GLY A N 1
ATOM 1586 C CA . GLY A 1 195 ? 7.904 6.512 11.886 1.00 88.94 195 GLY A CA 1
ATOM 1587 C C . GLY A 1 195 ? 7.154 7.057 13.101 1.00 88.94 195 GLY A C 1
ATOM 1588 O O . GLY A 1 195 ? 6.990 6.328 14.079 1.00 88.94 195 GLY A O 1
ATOM 1589 N N . SER A 1 196 ? 6.681 8.301 13.042 1.00 91.19 196 SER A N 1
ATOM 1590 C CA . SER A 1 196 ? 5.873 8.919 14.093 1.00 91.19 196 SER A CA 1
ATOM 1591 C C . SER A 1 196 ? 4.380 8.786 13.789 1.00 91.19 196 SER A C 1
ATOM 1593 O O . SER A 1 196 ? 3.958 8.651 12.640 1.00 91.19 196 SER A O 1
ATOM 1595 N N . TRP A 1 197 ? 3.562 8.830 14.838 1.00 92.12 197 TRP A N 1
ATOM 1596 C CA . TRP A 1 197 ? 2.111 8.948 14.718 1.00 92.12 197 TRP A CA 1
ATOM 1597 C C . TRP A 1 197 ? 1.730 10.412 14.515 1.00 92.12 197 TRP A C 1
ATOM 1599 O O . TRP A 1 197 ? 2.151 11.262 15.298 1.00 92.12 197 TRP A O 1
ATOM 1609 N N . PHE A 1 198 ? 0.908 10.706 13.510 1.00 91.62 198 PHE A N 1
ATOM 1610 C CA . PHE A 1 198 ? 0.469 12.068 13.213 1.00 91.62 198 PHE A CA 1
ATOM 1611 C C . PHE A 1 198 ? -1.050 12.147 13.102 1.00 91.62 198 PHE A C 1
ATOM 1613 O O . PHE A 1 198 ? -1.666 11.475 12.278 1.00 91.62 198 PHE A O 1
ATOM 1620 N N . TYR A 1 199 ? -1.663 12.980 13.942 1.00 91.69 199 TYR A N 1
ATOM 1621 C CA . TYR A 1 199 ? -3.072 13.331 13.803 1.00 91.69 199 TYR A CA 1
ATOM 1622 C C . TYR A 1 199 ? -3.200 14.423 12.744 1.00 91.69 199 TYR A C 1
ATOM 1624 O O . TYR A 1 199 ? -2.778 15.560 12.959 1.00 91.69 199 TYR A O 1
ATOM 1632 N N . ASN A 1 200 ? -3.752 14.067 11.588 1.00 85.50 200 ASN A N 1
ATOM 1633 C CA . ASN A 1 200 ? -3.810 14.985 10.464 1.00 85.50 200 ASN A CA 1
ATOM 1634 C C . ASN A 1 200 ? -4.973 15.984 10.595 1.00 85.50 200 ASN A C 1
ATOM 1636 O O . ASN A 1 200 ? -5.952 15.774 11.318 1.00 85.50 200 ASN A O 1
ATOM 1640 N N . LEU A 1 201 ? -4.885 17.083 9.845 1.00 81.81 201 LEU A N 1
ATOM 1641 C CA . LEU A 1 201 ? -5.869 18.170 9.890 1.00 81.81 201 LEU A CA 1
ATOM 1642 C C . LEU A 1 201 ? -7.264 17.758 9.388 1.00 81.81 201 LEU A C 1
ATOM 1644 O O . LEU A 1 201 ? -8.243 18.442 9.676 1.00 81.81 201 LEU A O 1
ATOM 1648 N N . ALA A 1 202 ? -7.369 16.640 8.665 1.00 82.25 202 ALA A N 1
ATOM 1649 C CA . ALA A 1 202 ? -8.629 16.070 8.195 1.00 82.25 202 ALA A CA 1
ATOM 1650 C C . ALA A 1 202 ? -9.289 15.115 9.216 1.00 82.25 202 ALA A C 1
ATOM 1652 O O . ALA A 1 202 ? -10.341 14.534 8.934 1.00 82.25 202 ALA A O 1
ATOM 1653 N N . GLY A 1 203 ? -8.708 14.957 10.412 1.00 86.19 203 GLY A N 1
ATOM 1654 C CA . GLY A 1 203 ? -9.249 14.116 11.483 1.00 86.19 203 GLY A CA 1
ATOM 1655 C C . GLY A 1 203 ? -8.914 12.627 11.352 1.00 86.19 203 GLY A C 1
ATOM 1656 O O . GLY A 1 203 ? -9.628 11.788 11.906 1.00 86.19 203 GLY A O 1
ATOM 1657 N N . GLY A 1 204 ? -7.871 12.298 10.590 1.00 92.38 204 GLY A N 1
ATOM 1658 C CA . GLY A 1 204 ? -7.316 10.955 10.443 1.00 92.38 204 GLY A CA 1
ATOM 1659 C C . GLY A 1 204 ? -6.030 10.744 11.243 1.00 92.38 204 GLY A C 1
ATOM 1660 O O . GLY A 1 204 ? -5.510 11.659 11.883 1.00 92.38 204 GLY A O 1
ATOM 1661 N N . LEU A 1 205 ? -5.528 9.510 11.199 1.00 95.25 205 LEU A N 1
ATOM 1662 C CA . LEU A 1 205 ? -4.256 9.118 11.796 1.00 95.25 205 LEU A CA 1
ATOM 1663 C C . LEU A 1 205 ? -3.314 8.620 10.703 1.00 95.25 205 LEU A C 1
ATOM 1665 O O . LEU A 1 205 ? -3.668 7.690 9.975 1.00 95.25 205 LEU A O 1
ATOM 1669 N N . ASP A 1 206 ? -2.118 9.193 10.655 1.00 95.19 206 ASP A N 1
ATOM 1670 C CA . ASP A 1 206 ? -1.081 8.846 9.694 1.00 95.19 206 ASP A CA 1
ATOM 1671 C C . ASP A 1 206 ? 0.134 8.233 10.403 1.00 95.19 206 ASP A C 1
ATOM 1673 O O . ASP A 1 206 ? 0.467 8.598 11.536 1.00 95.19 206 ASP A O 1
ATOM 1677 N N . PHE A 1 207 ? 0.848 7.358 9.695 1.00 92.69 207 PHE A N 1
ATOM 1678 C CA . PHE A 1 207 ? 2.266 7.101 9.947 1.00 92.69 207 PHE A CA 1
ATOM 1679 C C . PHE A 1 207 ? 3.106 8.084 9.140 1.00 92.69 207 PHE A C 1
ATOM 1681 O O . PHE A 1 207 ? 2.987 8.114 7.916 1.00 92.69 207 PHE A O 1
ATOM 1688 N N . THR A 1 208 ? 3.967 8.866 9.781 1.00 95.38 208 THR A N 1
ATOM 1689 C CA . THR A 1 208 ? 4.812 9.823 9.063 1.00 95.38 208 THR A CA 1
ATOM 1690 C C . THR A 1 208 ? 5.926 9.107 8.296 1.00 95.38 208 THR A C 1
ATOM 1692 O O . THR A 1 208 ? 6.490 8.108 8.755 1.00 95.38 208 THR A O 1
ATOM 1695 N N . CYS A 1 209 ? 6.235 9.601 7.100 1.00 95.88 209 CYS A N 1
ATOM 1696 C CA . CYS A 1 209 ? 7.215 8.991 6.198 1.00 95.88 209 CYS A CA 1
ATOM 1697 C C . CYS A 1 209 ? 8.138 10.016 5.522 1.00 95.88 209 CYS A C 1
ATOM 1699 O O . CYS A 1 209 ? 8.690 9.738 4.458 1.00 95.88 209 CYS A O 1
ATOM 1701 N N . GLY A 1 210 ? 8.289 11.206 6.109 1.00 95.12 210 GLY A N 1
ATOM 1702 C CA . GLY A 1 210 ? 9.171 12.243 5.578 1.00 95.12 210 GLY A CA 1
ATOM 1703 C C . GLY A 1 210 ? 10.609 12.145 6.067 1.00 95.12 210 GLY A C 1
ATOM 1704 O O . GLY A 1 210 ? 10.975 11.302 6.887 1.00 95.12 210 GLY A O 1
ATOM 1705 N N . ASP A 1 211 ? 11.427 13.049 5.544 1.00 95.62 211 ASP A N 1
ATOM 1706 C CA . ASP A 1 211 ? 12.816 13.226 5.935 1.00 95.62 211 ASP A CA 1
ATOM 1707 C C . ASP A 1 211 ? 13.196 14.709 5.828 1.00 95.62 211 ASP A C 1
ATOM 1709 O O . ASP A 1 211 ? 13.384 15.258 4.739 1.00 95.62 211 ASP A O 1
ATOM 1713 N N . ARG A 1 212 ? 13.349 15.355 6.989 1.00 94.81 212 ARG A N 1
ATOM 1714 C CA . ARG A 1 212 ? 13.706 16.776 7.108 1.00 94.81 212 ARG A CA 1
ATOM 1715 C C . ARG A 1 212 ? 14.965 17.141 6.324 1.00 94.81 212 ARG A C 1
ATOM 1717 O O . ARG A 1 212 ? 15.046 18.236 5.777 1.00 94.81 212 ARG A O 1
ATOM 1724 N N . LYS A 1 213 ? 15.961 16.249 6.261 1.00 94.31 213 LYS A N 1
ATOM 1725 C CA . LYS A 1 213 ? 17.247 16.536 5.599 1.00 94.31 213 LYS A CA 1
ATOM 1726 C C . LYS A 1 213 ? 17.102 16.691 4.088 1.00 94.31 213 LYS A C 1
ATOM 1728 O O . LYS A 1 213 ? 17.769 17.540 3.504 1.00 94.31 213 LYS A O 1
ATOM 1733 N N . SER A 1 214 ? 16.247 15.889 3.466 1.00 93.25 214 SER A N 1
ATOM 1734 C CA . SER A 1 214 ? 15.936 15.956 2.036 1.00 93.25 214 SER A CA 1
ATOM 1735 C C . SER A 1 214 ? 14.783 16.906 1.702 1.00 93.25 214 SER A C 1
ATOM 1737 O O . SER A 1 214 ? 14.500 17.110 0.522 1.00 93.25 214 SER A O 1
ATOM 1739 N N . GLY A 1 215 ? 14.123 17.484 2.713 1.00 94.81 215 GLY A N 1
ATOM 1740 C CA . GLY A 1 215 ? 12.916 18.296 2.541 1.00 94.81 215 GLY A CA 1
ATOM 1741 C C . GLY A 1 215 ? 11.683 17.472 2.162 1.00 94.81 215 GLY A C 1
ATOM 1742 O O . GLY A 1 215 ? 10.709 18.024 1.653 1.00 94.81 215 GLY A O 1
ATOM 1743 N N . ALA A 1 216 ? 11.730 16.153 2.364 1.00 96.44 216 ALA A N 1
ATOM 1744 C CA . ALA A 1 216 ? 10.599 15.280 2.117 1.00 96.44 216 ALA A CA 1
ATOM 1745 C C . ALA A 1 216 ? 9.588 15.362 3.265 1.00 96.44 216 ALA A C 1
ATOM 1747 O O . ALA A 1 216 ? 9.957 15.270 4.436 1.00 96.44 216 ALA A O 1
ATOM 1748 N N . VAL A 1 217 ? 8.306 15.448 2.922 1.00 96.88 217 VAL A N 1
ATOM 1749 C CA . VAL A 1 217 ? 7.186 15.378 3.864 1.00 96.88 217 VAL A CA 1
ATOM 1750 C C . VAL A 1 217 ? 6.210 14.294 3.437 1.00 96.88 217 VAL A C 1
ATOM 1752 O O . VAL A 1 217 ? 5.912 14.159 2.251 1.00 96.88 217 VAL A O 1
ATOM 1755 N N . GLY A 1 218 ? 5.664 13.533 4.381 1.00 96.00 218 GLY A N 1
ATOM 1756 C CA . GLY A 1 218 ? 4.646 12.551 4.034 1.00 96.00 218 GLY A CA 1
ATOM 1757 C C . GLY A 1 218 ? 3.960 11.868 5.205 1.00 96.00 218 GLY A C 1
ATOM 1758 O O . GLY A 1 218 ? 4.422 11.909 6.346 1.00 96.00 218 GLY A O 1
ATOM 1759 N N . GLY A 1 219 ? 2.839 11.230 4.885 1.00 96.44 219 GLY A N 1
ATOM 1760 C CA . GLY A 1 219 ? 2.045 10.417 5.790 1.00 96.44 219 GLY A CA 1
ATOM 1761 C C . GLY A 1 219 ? 1.364 9.257 5.061 1.00 96.44 219 GLY A C 1
ATOM 1762 O O . GLY A 1 219 ? 0.958 9.380 3.904 1.00 96.44 219 GLY A O 1
ATOM 1763 N N . ILE A 1 220 ? 1.230 8.130 5.755 1.00 97.75 220 ILE A N 1
ATOM 1764 C CA . ILE A 1 220 ? 0.406 6.990 5.352 1.00 97.75 220 ILE A CA 1
ATOM 1765 C C . ILE A 1 220 ? -0.837 6.988 6.238 1.00 97.75 220 ILE A C 1
ATOM 1767 O O . ILE A 1 220 ? -0.778 6.568 7.394 1.00 97.75 220 ILE A O 1
ATOM 1771 N N . LEU A 1 221 ? -1.945 7.476 5.695 1.00 97.94 221 LEU A N 1
ATOM 1772 C CA . LEU A 1 221 ? -3.233 7.601 6.365 1.00 97.94 221 LEU A CA 1
ATOM 1773 C C . LEU A 1 221 ? -3.893 6.236 6.553 1.00 97.94 221 LEU A C 1
ATOM 1775 O O . LEU A 1 221 ? -4.040 5.469 5.601 1.00 97.94 221 LEU A O 1
ATOM 1779 N N . LEU A 1 222 ? -4.373 5.969 7.766 1.00 98.12 222 LEU A N 1
ATOM 1780 C CA . LEU A 1 222 ? -5.142 4.775 8.101 1.00 98.12 222 LEU A CA 1
ATOM 1781 C C . LEU A 1 222 ? -6.638 4.983 7.870 1.00 98.12 222 LEU A C 1
ATOM 1783 O O . LEU A 1 222 ? -7.254 5.896 8.427 1.00 98.12 222 LEU A O 1
ATOM 1787 N N . ARG A 1 223 ? -7.241 4.098 7.071 1.00 97.69 223 ARG A N 1
ATOM 1788 C CA . ARG A 1 223 ? -8.654 4.192 6.673 1.00 97.69 223 ARG A CA 1
ATOM 1789 C C . ARG A 1 223 ? -9.478 2.973 7.037 1.00 97.69 223 ARG A C 1
ATOM 1791 O O . ARG A 1 223 ? -10.675 3.122 7.272 1.00 97.69 223 ARG A O 1
ATOM 1798 N N . GLY A 1 224 ? -8.850 1.804 7.100 1.00 98.12 224 GLY A N 1
ATOM 1799 C CA . GLY A 1 224 ? -9.534 0.540 7.336 1.00 98.12 224 GLY A CA 1
ATOM 1800 C C . GLY A 1 224 ? -8.777 -0.369 8.285 1.00 98.12 224 GLY A C 1
ATOM 1801 O O . GLY A 1 224 ? -7.580 -0.604 8.109 1.00 98.12 224 GLY A O 1
ATOM 1802 N N . LEU A 1 225 ? -9.496 -0.941 9.250 1.00 98.31 225 LEU A N 1
ATOM 1803 C CA . LEU A 1 225 ? -8.986 -1.940 10.186 1.00 98.31 225 LEU A CA 1
ATOM 1804 C C . LEU A 1 225 ? -9.874 -3.183 10.189 1.00 98.31 225 LEU A C 1
ATOM 1806 O O . LEU A 1 225 ? -11.100 -3.085 10.225 1.00 98.31 225 LEU A O 1
ATOM 1810 N N . ARG A 1 226 ? -9.249 -4.352 10.283 1.00 97.88 226 ARG A N 1
ATOM 1811 C CA . ARG A 1 226 ? -9.879 -5.596 10.723 1.00 97.88 226 ARG A CA 1
ATOM 1812 C C . ARG A 1 226 ? -9.506 -5.856 12.172 1.00 97.88 226 ARG A C 1
ATOM 1814 O O . ARG A 1 226 ? -8.324 -5.830 12.510 1.00 97.88 226 ARG A O 1
ATOM 1821 N N . ARG A 1 227 ? -10.494 -6.150 13.010 1.00 97.25 227 ARG A N 1
ATOM 1822 C CA . ARG A 1 227 ? -10.263 -6.577 14.394 1.00 97.25 227 ARG A CA 1
ATOM 1823 C C . ARG A 1 227 ? -9.792 -8.034 14.409 1.00 97.25 227 ARG A C 1
ATOM 1825 O O . ARG A 1 227 ? -10.317 -8.852 13.654 1.00 97.25 227 ARG A O 1
ATOM 1832 N N . LEU A 1 228 ? -8.762 -8.347 15.196 1.00 95.31 228 LEU A N 1
ATOM 1833 C CA . LEU A 1 228 ? -8.219 -9.713 15.293 1.00 95.31 228 LEU A CA 1
ATOM 1834 C C . LEU A 1 228 ? -8.697 -10.458 16.544 1.00 95.31 228 LEU A C 1
ATOM 1836 O O . LEU A 1 228 ? -8.692 -11.684 16.566 1.00 95.31 228 LEU A O 1
ATOM 1840 N N . ASP A 1 229 ? -9.133 -9.724 17.562 1.00 91.31 229 ASP A N 1
ATOM 1841 C CA . ASP A 1 229 ? -9.691 -10.236 18.816 1.00 91.31 229 ASP A CA 1
ATOM 1842 C C . ASP A 1 229 ? -11.190 -10.571 18.720 1.00 91.31 229 ASP A C 1
ATOM 1844 O O . ASP A 1 229 ? -11.716 -11.346 19.517 1.00 91.31 229 ASP A O 1
ATOM 1848 N N . ARG A 1 230 ? -11.885 -9.987 17.741 1.00 92.06 230 ARG A N 1
ATOM 1849 C CA . ARG A 1 230 ? -13.313 -10.187 17.469 1.00 92.06 230 ARG A CA 1
ATOM 1850 C C . ARG A 1 230 ? -13.610 -9.997 15.991 1.00 92.06 230 ARG A C 1
ATOM 1852 O O . ARG A 1 230 ? -12.834 -9.378 15.271 1.00 92.06 230 ARG A O 1
ATOM 1859 N N . GLU A 1 231 ? -14.761 -10.481 15.542 1.00 90.44 231 GLU A N 1
ATOM 1860 C CA . GLU A 1 231 ? -15.191 -10.250 14.166 1.00 90.44 231 GLU A CA 1
ATOM 1861 C C . GLU A 1 231 ? -15.542 -8.780 13.904 1.00 90.44 231 GLU A C 1
ATOM 1863 O O . GLU A 1 231 ? -16.032 -8.049 14.773 1.00 90.44 231 GLU A O 1
ATOM 1868 N N . GLY A 1 232 ? -15.316 -8.360 12.661 1.00 95.88 232 GLY A N 1
ATOM 1869 C CA . GLY A 1 232 ? -15.772 -7.082 12.139 1.00 95.88 232 GLY A CA 1
ATOM 1870 C C . GLY A 1 232 ? -14.656 -6.134 11.714 1.00 95.88 232 GLY A C 1
ATOM 1871 O O . GLY A 1 232 ? -13.484 -6.261 12.078 1.00 95.88 232 GLY A O 1
ATOM 1872 N N . TYR A 1 233 ? -15.080 -5.136 10.949 1.00 98.00 233 TYR A N 1
ATOM 1873 C CA . TYR A 1 233 ? -14.221 -4.131 10.344 1.00 98.00 233 TYR A CA 1
ATOM 1874 C C . TYR A 1 233 ? -14.537 -2.737 10.886 1.00 98.00 233 TYR A C 1
ATOM 1876 O O . TYR A 1 233 ? -15.623 -2.471 11.412 1.00 98.00 233 TYR A O 1
ATOM 1884 N N . VAL A 1 234 ? -13.566 -1.845 10.752 1.00 97.88 234 VAL A N 1
ATOM 1885 C CA . VAL A 1 234 ? -13.709 -0.404 10.946 1.00 97.88 234 VAL A CA 1
ATOM 1886 C C . VAL A 1 234 ? -13.321 0.252 9.636 1.00 97.88 234 VAL A C 1
ATOM 1888 O O . VAL A 1 234 ? -12.206 0.050 9.174 1.00 97.88 234 VAL A O 1
ATOM 1891 N N . SER A 1 235 ? -14.235 1.013 9.042 1.00 96.81 235 SER A N 1
ATOM 1892 C CA . SER A 1 235 ? -14.034 1.684 7.756 1.00 96.81 235 SER A CA 1
ATOM 1893 C C . SER A 1 235 ? -14.284 3.178 7.912 1.00 96.81 235 SER A C 1
ATOM 1895 O O . SER A 1 235 ? -15.368 3.580 8.330 1.00 96.81 235 SER A O 1
ATOM 1897 N N . GLY A 1 236 ? -13.314 3.995 7.518 1.00 95.12 236 GLY A N 1
ATOM 1898 C CA . GLY A 1 236 ? -13.372 5.453 7.541 1.00 95.12 236 GLY A CA 1
ATOM 1899 C C . GLY A 1 236 ? -12.404 6.062 8.554 1.00 95.12 236 GLY A C 1
ATOM 1900 O O . GLY A 1 236 ? -12.330 5.631 9.703 1.00 95.12 236 GLY A O 1
ATOM 1901 N N . VAL A 1 237 ? -11.712 7.122 8.132 1.00 95.75 237 VAL A N 1
ATOM 1902 C CA . VAL A 1 237 ? -10.581 7.749 8.848 1.00 95.75 237 VAL A CA 1
ATOM 1903 C C . VAL A 1 237 ? -10.900 8.117 10.303 1.00 95.75 237 VAL A C 1
ATOM 1905 O O . VAL A 1 237 ? -10.176 7.736 11.220 1.00 95.75 237 VAL A O 1
ATOM 1908 N N . GLN A 1 238 ? -12.042 8.767 10.543 1.00 95.50 238 GLN A N 1
ATOM 1909 C CA . GLN A 1 238 ? -12.458 9.183 11.887 1.00 95.50 238 GLN A CA 1
ATOM 1910 C C . GLN A 1 238 ? -12.890 7.995 12.757 1.00 95.50 238 GLN A C 1
ATOM 1912 O O . GLN A 1 238 ? -12.692 8.001 13.973 1.00 95.50 238 GLN A O 1
ATOM 1917 N N . LEU A 1 239 ? -13.484 6.961 12.149 1.00 96.50 239 LEU A N 1
ATOM 1918 C CA . LEU A 1 239 ? -13.903 5.755 12.863 1.00 96.50 239 LEU A CA 1
ATOM 1919 C C . LEU A 1 239 ? -12.696 4.910 13.268 1.00 96.50 239 LEU A C 1
ATOM 1921 O O . LEU A 1 239 ? -12.681 4.396 14.385 1.00 96.50 239 LEU A O 1
ATOM 1925 N N . VAL A 1 240 ? -11.684 4.827 12.402 1.00 97.19 240 VAL A N 1
ATOM 1926 C CA . VAL A 1 240 ? -10.390 4.207 12.701 1.00 97.19 240 VAL A CA 1
ATOM 1927 C C . VAL A 1 240 ? -9.722 4.902 13.879 1.00 97.19 240 VAL A C 1
ATOM 1929 O O . VAL A 1 240 ? -9.404 4.238 14.863 1.00 97.19 240 VAL A O 1
ATOM 1932 N N . LEU A 1 241 ? -9.590 6.230 13.846 1.00 95.75 241 LEU A N 1
ATOM 1933 C CA . LEU A 1 241 ? -9.016 6.972 14.969 1.00 95.75 241 LEU A CA 1
ATOM 1934 C C . LEU A 1 241 ? -9.797 6.734 16.268 1.00 95.75 241 LEU A C 1
ATOM 1936 O O . LEU A 1 241 ? -9.206 6.434 17.306 1.00 95.75 241 LEU A O 1
ATOM 1940 N N . ARG A 1 242 ? -11.132 6.830 16.217 1.00 95.06 242 ARG A N 1
ATOM 1941 C CA . ARG A 1 242 ? -11.991 6.597 17.384 1.00 95.06 242 ARG A CA 1
ATOM 1942 C C . ARG A 1 242 ? -11.802 5.195 17.961 1.00 95.06 242 ARG A C 1
ATOM 1944 O O . ARG A 1 242 ? -11.782 5.055 19.185 1.00 95.06 242 ARG A O 1
ATOM 1951 N N . GLU A 1 243 ? -11.690 4.176 17.111 1.00 95.62 243 GLU A N 1
ATOM 1952 C CA . GLU A 1 243 ? -11.423 2.798 17.533 1.00 95.62 243 GLU A CA 1
ATOM 1953 C C . GLU A 1 243 ? -10.065 2.701 18.237 1.00 95.62 243 GLU A C 1
ATOM 1955 O O . GLU A 1 243 ? -10.002 2.210 19.362 1.00 95.62 243 GLU A O 1
ATOM 1960 N N . LEU A 1 244 ? -8.999 3.229 17.628 1.00 94.19 244 LEU A N 1
ATOM 1961 C CA . LEU A 1 244 ? -7.639 3.148 18.169 1.00 94.19 244 LEU A CA 1
ATOM 1962 C C . LEU A 1 244 ? -7.481 3.901 19.491 1.00 94.19 244 LEU A C 1
ATOM 1964 O O . LEU A 1 244 ? -6.850 3.387 20.412 1.00 94.19 244 LEU A O 1
ATOM 1968 N N . VAL A 1 245 ? -8.091 5.081 19.629 1.00 91.75 245 VAL A N 1
ATOM 1969 C CA . VAL A 1 245 ? -8.136 5.812 20.906 1.00 91.75 245 VAL A CA 1
ATOM 1970 C C . VAL A 1 245 ? -8.958 5.038 21.938 1.00 91.75 245 VAL A C 1
ATOM 1972 O O . VAL A 1 245 ? -8.541 4.895 23.084 1.00 91.75 245 VAL A O 1
ATOM 1975 N N . SER A 1 246 ? -10.101 4.471 21.539 1.00 91.38 246 SER A N 1
ATOM 1976 C CA . SER A 1 246 ? -10.915 3.630 22.429 1.00 91.38 246 SER A CA 1
ATOM 1977 C C . SER A 1 246 ? -10.191 2.356 22.861 1.00 91.38 246 SER A C 1
ATOM 1979 O O . SER A 1 246 ? -10.534 1.790 23.897 1.00 91.38 246 SER A O 1
ATOM 1981 N N . ALA A 1 247 ? -9.211 1.894 22.088 1.00 91.19 247 ALA A N 1
ATOM 1982 C CA . ALA A 1 247 ? -8.427 0.713 22.403 1.00 91.19 247 ALA A CA 1
ATOM 1983 C C . ALA A 1 247 ? -7.361 0.951 23.477 1.00 91.19 247 ALA A C 1
ATOM 1985 O O . ALA A 1 247 ? -6.984 0.012 24.177 1.00 91.19 247 ALA A O 1
ATOM 1986 N N . LEU A 1 248 ? -6.968 2.209 23.686 1.00 87.19 248 LEU A N 1
ATOM 1987 C CA . LEU A 1 248 ? -6.063 2.635 24.757 1.00 87.19 248 LEU A CA 1
ATOM 1988 C C . LEU A 1 248 ? -6.732 2.689 26.143 1.00 87.19 248 LEU A C 1
ATOM 1990 O O . LEU A 1 248 ? -6.142 3.212 27.085 1.00 87.19 248 LEU A O 1
ATOM 1994 N N . ARG A 1 249 ? -7.965 2.180 26.295 1.00 75.25 249 ARG A N 1
ATOM 1995 C CA . ARG A 1 249 ? -8.661 2.116 27.592 1.00 75.25 249 ARG A CA 1
ATOM 1996 C C . ARG A 1 249 ? -7.768 1.429 28.634 1.00 75.25 249 ARG A C 1
ATOM 1998 O O . ARG A 1 249 ? -7.470 0.244 28.522 1.00 75.25 249 ARG A O 1
ATOM 2005 N N . GLY A 1 250 ? -7.377 2.187 29.653 1.00 65.44 250 GLY A N 1
ATOM 2006 C CA . GLY A 1 250 ? -6.457 1.783 30.711 1.00 65.44 250 GLY A CA 1
ATOM 2007 C C . GLY A 1 250 ? -6.209 2.938 31.692 1.00 65.44 250 GLY A C 1
ATOM 2008 O O . GLY A 1 250 ? -6.793 4.013 31.525 1.00 65.44 250 GLY A O 1
ATOM 2009 N N . PRO A 1 251 ? -5.391 2.736 32.738 1.00 63.81 251 PRO A N 1
ATOM 2010 C CA . PRO A 1 251 ? -5.003 3.814 33.643 1.00 63.81 251 PRO A CA 1
ATOM 2011 C C . PRO A 1 251 ? -4.265 4.921 32.876 1.00 63.81 251 PRO A C 1
ATOM 2013 O O . PRO A 1 251 ? -3.411 4.633 32.041 1.00 63.81 251 PRO A O 1
ATOM 2016 N N . LEU A 1 252 ? -4.574 6.185 33.190 1.00 66.31 252 LEU A N 1
ATOM 2017 C CA . LEU A 1 252 ? -4.055 7.381 32.503 1.00 66.31 252 LEU A CA 1
ATOM 2018 C C . LEU A 1 252 ? -2.517 7.441 32.427 1.00 66.31 252 LEU A C 1
ATOM 2020 O O . LEU A 1 252 ? -1.983 8.090 31.535 1.00 66.31 252 LEU A O 1
ATOM 2024 N N . LEU A 1 253 ? -1.817 6.795 33.363 1.00 69.19 253 LEU A N 1
ATOM 2025 C CA . LEU A 1 253 ? -0.373 6.946 33.549 1.00 69.19 253 LEU A CA 1
ATOM 2026 C C . LEU A 1 253 ? 0.466 5.742 33.084 1.00 69.19 253 LEU A C 1
ATOM 2028 O O . LEU A 1 253 ? 1.660 5.925 32.900 1.00 69.19 253 LEU A O 1
ATOM 2032 N N . ASP A 1 254 ? -0.129 4.565 32.828 1.00 63.09 254 ASP A N 1
ATOM 2033 C CA . ASP A 1 254 ? 0.619 3.311 32.568 1.00 63.09 254 ASP A CA 1
ATOM 2034 C C . ASP A 1 254 ? -0.013 2.428 31.463 1.00 63.09 254 ASP A C 1
ATOM 2036 O O . ASP A 1 254 ? 0.036 1.196 31.496 1.00 63.09 254 ASP A O 1
ATOM 2040 N N . GLY A 1 255 ? -0.664 3.049 30.476 1.00 64.75 255 GLY A N 1
ATOM 2041 C CA . GLY A 1 255 ? -1.317 2.347 29.365 1.00 64.75 255 GLY A CA 1
ATOM 2042 C C . GLY A 1 255 ? -0.365 1.988 28.206 1.00 64.75 255 GLY A C 1
ATOM 2043 O O . GLY A 1 255 ? 0.500 2.793 27.857 1.00 64.75 255 GLY A O 1
ATOM 2044 N N . PRO A 1 256 ? -0.533 0.826 27.539 1.00 76.38 256 PRO A N 1
ATOM 2045 C CA . PRO A 1 256 ? 0.194 0.526 26.307 1.00 76.38 256 PRO A CA 1
ATOM 2046 C C . PRO A 1 256 ? -0.261 1.454 25.172 1.00 76.38 256 PRO A C 1
ATOM 2048 O O . PRO A 1 256 ? -1.459 1.582 24.938 1.00 76.38 256 PRO A O 1
ATOM 2051 N N . GLY A 1 257 ? 0.685 2.071 24.456 1.00 85.88 257 GLY A N 1
ATOM 2052 C CA . GLY A 1 257 ? 0.413 2.952 23.313 1.00 85.88 257 GLY A CA 1
ATOM 2053 C C . GLY A 1 257 ? 0.086 2.217 22.004 1.00 85.88 257 GLY A C 1
ATOM 2054 O O . GLY A 1 257 ? -0.333 1.056 21.997 1.00 85.88 257 GLY A O 1
ATOM 2055 N N . TRP A 1 258 ? 0.298 2.903 20.878 1.00 91.12 258 TRP A N 1
ATOM 2056 C CA . TRP A 1 258 ? 0.163 2.331 19.535 1.00 91.12 258 TRP A CA 1
ATOM 2057 C C . TRP A 1 258 ? 1.510 1.840 18.995 1.00 91.12 258 TRP A C 1
ATOM 2059 O O . TRP A 1 258 ? 2.505 2.563 19.052 1.00 91.12 258 TRP A O 1
ATOM 2069 N N . SER A 1 259 ? 1.552 0.628 18.437 1.00 92.88 259 SER A N 1
ATOM 2070 C CA . SER A 1 259 ? 2.772 0.074 17.828 1.00 92.88 259 SER A CA 1
ATOM 2071 C C . SER A 1 259 ? 2.470 -0.918 16.706 1.00 92.88 259 SER A C 1
ATOM 2073 O O . SER A 1 259 ? 1.501 -1.668 16.786 1.00 92.88 259 SER A O 1
ATOM 2075 N N . LEU A 1 260 ? 3.322 -0.954 15.680 1.00 95.44 260 LEU A N 1
ATOM 2076 C CA . LEU A 1 260 ? 3.320 -2.016 14.672 1.00 95.44 260 LEU A CA 1
ATOM 2077 C C . LEU A 1 260 ? 4.207 -3.176 15.126 1.00 95.44 260 LEU A C 1
ATOM 2079 O O . LEU A 1 260 ? 5.291 -2.964 15.671 1.00 95.44 260 LEU A O 1
ATOM 2083 N N . ARG A 1 261 ? 3.760 -4.405 14.872 1.00 95.44 261 ARG A N 1
ATOM 2084 C CA . ARG A 1 261 ? 4.511 -5.634 15.152 1.00 95.44 261 ARG A CA 1
ATOM 2085 C C . ARG A 1 261 ? 4.404 -6.602 13.985 1.00 95.44 261 ARG A C 1
ATOM 2087 O O . ARG A 1 261 ? 3.440 -6.546 13.227 1.00 95.44 261 ARG A O 1
ATOM 2094 N N . ALA A 1 262 ? 5.386 -7.489 13.850 1.00 95.81 262 ALA A N 1
ATOM 2095 C CA . ALA A 1 262 ? 5.292 -8.605 12.914 1.00 95.81 262 ALA A CA 1
ATOM 2096 C C . ALA A 1 262 ? 4.048 -9.445 13.232 1.00 95.81 262 ALA A C 1
ATOM 2098 O O . ALA A 1 262 ? 3.782 -9.745 14.397 1.00 95.81 262 ALA A O 1
ATOM 2099 N N . ALA A 1 263 ? 3.283 -9.797 12.201 1.00 93.12 263 ALA A N 1
ATOM 2100 C CA . ALA A 1 263 ? 2.134 -10.672 12.357 1.00 93.12 263 ALA A CA 1
ATOM 2101 C C . ALA A 1 263 ? 2.596 -12.085 12.741 1.00 93.12 263 ALA A C 1
ATOM 2103 O O . ALA A 1 263 ? 3.488 -12.635 12.103 1.00 93.12 263 ALA A O 1
ATOM 2104 N N . GLU A 1 264 ? 1.950 -12.702 13.734 1.00 88.31 264 GLU A N 1
ATOM 2105 C CA . GLU A 1 264 ? 2.180 -14.124 14.048 1.00 88.31 264 GLU A CA 1
ATOM 2106 C C . GLU A 1 264 ? 1.733 -15.031 12.896 1.00 88.31 264 GLU A C 1
ATOM 2108 O O . GLU A 1 264 ? 2.355 -16.051 12.606 1.00 88.31 264 GLU A O 1
ATOM 2113 N N . ARG A 1 265 ? 0.646 -14.633 12.223 1.00 86.00 265 ARG A N 1
ATOM 2114 C CA . ARG A 1 265 ? 0.127 -15.286 11.027 1.00 86.00 265 ARG A CA 1
ATOM 2115 C C . ARG A 1 265 ? 0.080 -14.295 9.880 1.00 86.00 265 ARG A C 1
ATOM 2117 O O . ARG A 1 265 ? -0.718 -13.352 9.884 1.00 86.00 265 ARG A O 1
ATOM 2124 N N . GLU A 1 266 ? 0.907 -14.568 8.887 1.00 80.62 266 GLU A N 1
ATOM 2125 C CA . GLU A 1 266 ? 0.916 -13.843 7.628 1.00 80.62 266 GLU A CA 1
ATOM 2126 C C . GLU A 1 266 ? -0.368 -14.106 6.848 1.00 80.62 266 GLU A C 1
ATOM 2128 O O . GLU A 1 266 ? -0.935 -15.205 6.873 1.00 80.62 266 GLU A O 1
ATOM 2133 N N . VAL A 1 267 ? -0.823 -13.073 6.153 1.00 84.75 267 VAL A N 1
ATOM 2134 C CA . VAL A 1 267 ? -1.896 -13.186 5.176 1.00 84.75 267 VAL A CA 1
ATOM 2135 C C . VAL A 1 267 ? -1.303 -12.725 3.867 1.00 84.75 267 VAL A C 1
ATOM 2137 O O . VAL A 1 267 ? -0.854 -11.598 3.769 1.00 84.75 267 VAL A O 1
ATOM 2140 N N . ASP A 1 268 ? -1.231 -13.617 2.892 1.00 85.56 268 ASP A N 1
ATOM 2141 C CA . ASP A 1 268 ? -0.674 -13.310 1.580 1.00 85.56 268 ASP A CA 1
ATOM 2142 C C . ASP A 1 268 ? -1.830 -13.056 0.615 1.00 85.56 268 ASP A C 1
ATOM 2144 O O . ASP A 1 268 ? -2.169 -13.906 -0.206 1.00 85.56 268 ASP A O 1
ATOM 2148 N N . VAL A 1 269 ? -2.512 -11.921 0.804 1.00 89.44 269 VAL A N 1
ATOM 2149 C CA . VAL A 1 269 ? -3.601 -11.496 -0.085 1.00 89.44 269 VAL A CA 1
ATOM 2150 C C . VAL A 1 269 ? -3.116 -10.436 -1.072 1.00 89.44 269 VAL A C 1
ATOM 2152 O O . VAL A 1 269 ? -2.172 -9.694 -0.766 1.00 89.44 269 VAL A O 1
ATOM 2155 N N . PRO A 1 270 ? -3.762 -10.336 -2.248 1.00 90.31 270 PRO A N 1
ATOM 2156 C CA . PRO A 1 270 ? -3.519 -9.240 -3.172 1.00 90.31 270 PRO A CA 1
ATOM 2157 C C . PRO A 1 270 ? -3.683 -7.881 -2.488 1.00 90.31 270 PRO A C 1
ATOM 2159 O O . PRO A 1 270 ? -4.590 -7.685 -1.676 1.00 90.31 270 PRO A O 1
ATOM 2162 N N . VAL A 1 271 ? -2.803 -6.947 -2.847 1.00 94.75 271 VAL A N 1
ATOM 2163 C CA . VAL A 1 271 ? -2.956 -5.529 -2.523 1.00 94.75 271 VAL A CA 1
ATOM 2164 C C . VAL A 1 271 ? -3.486 -4.840 -3.768 1.00 94.75 271 VAL A C 1
ATOM 2166 O O . VAL A 1 271 ? -2.855 -4.879 -4.821 1.00 94.75 271 VAL A O 1
ATOM 2169 N N . TRP A 1 272 ? -4.662 -4.240 -3.647 1.00 96.94 272 TRP A N 1
ATOM 2170 C CA . TRP A 1 272 ? -5.316 -3.510 -4.721 1.00 96.94 272 TRP A CA 1
ATOM 2171 C C . TRP A 1 272 ? -5.022 -2.016 -4.620 1.00 96.94 272 TRP A C 1
ATOM 2173 O O . TRP A 1 272 ? -5.035 -1.442 -3.532 1.00 96.94 272 TRP A O 1
ATOM 2183 N N . HIS A 1 273 ? -4.822 -1.375 -5.765 1.00 97.00 273 HIS A N 1
ATOM 2184 C CA . HIS A 1 273 ? -4.472 0.034 -5.906 1.00 97.00 273 HIS A CA 1
ATOM 2185 C C . HIS A 1 273 ? -5.636 0.816 -6.503 1.00 97.00 273 HIS A C 1
ATOM 2187 O O . HIS A 1 273 ? -6.140 0.476 -7.573 1.00 97.00 273 HIS A O 1
ATOM 2193 N N . THR A 1 274 ? -6.045 1.897 -5.849 1.00 97.19 274 THR A N 1
ATOM 2194 C CA . THR A 1 274 ? -7.131 2.763 -6.327 1.00 97.19 274 THR A CA 1
ATOM 2195 C C . THR A 1 274 ? -6.795 4.230 -6.125 1.00 97.19 274 THR A C 1
ATOM 2197 O O . THR A 1 274 ? -5.863 4.579 -5.392 1.00 97.19 274 THR A O 1
ATOM 2200 N N . THR A 1 275 ? -7.546 5.105 -6.782 1.00 96.88 275 THR A N 1
ATOM 2201 C CA . THR A 1 275 ? -7.532 6.539 -6.495 1.00 96.88 275 THR A CA 1
ATOM 2202 C C . THR A 1 275 ? -7.873 6.824 -5.028 1.00 96.88 275 THR A C 1
ATOM 2204 O O . THR A 1 275 ? -8.670 6.135 -4.382 1.00 96.88 275 THR A O 1
ATOM 2207 N N . ARG A 1 276 ? -7.240 7.863 -4.475 1.00 96.38 276 ARG A N 1
ATOM 2208 C CA . ARG A 1 276 ? -7.494 8.306 -3.097 1.00 96.38 276 ARG A CA 1
ATOM 2209 C C . ARG A 1 276 ? -8.907 8.865 -2.959 1.00 96.38 276 ARG A C 1
ATOM 2211 O O . ARG A 1 276 ? -9.456 9.462 -3.884 1.00 96.38 276 ARG A O 1
ATOM 2218 N N . GLN A 1 277 ? -9.503 8.691 -1.787 1.00 93.06 277 GLN A N 1
ATOM 2219 C CA . GLN A 1 277 ? -10.875 9.088 -1.511 1.00 93.06 277 GLN A CA 1
ATOM 2220 C C . GLN A 1 277 ? -10.937 10.412 -0.746 1.00 93.06 277 GLN A C 1
ATOM 2222 O O . GLN A 1 277 ? -10.372 10.552 0.336 1.00 93.06 277 GLN A O 1
ATOM 2227 N N . GLY A 1 278 ? -11.761 11.336 -1.248 1.00 90.50 278 GLY A N 1
ATOM 2228 C CA . GLY A 1 278 ? -12.037 12.614 -0.586 1.00 90.50 278 GLY A CA 1
ATOM 2229 C C . GLY A 1 278 ? -11.085 13.740 -0.984 1.00 90.50 278 GLY A C 1
ATOM 2230 O O . GLY A 1 278 ? -11.082 14.782 -0.333 1.00 90.50 278 GLY A O 1
ATOM 2231 N N . LEU A 1 279 ? -10.301 13.554 -2.050 1.00 92.25 279 LEU A N 1
ATOM 2232 C CA . LEU A 1 279 ? -9.536 14.643 -2.641 1.00 92.25 279 LEU A CA 1
ATOM 2233 C C . LEU A 1 279 ? -10.482 15.656 -3.288 1.00 92.25 279 LEU A C 1
ATOM 2235 O O . LEU A 1 279 ? -11.421 15.292 -3.993 1.00 92.25 279 LEU A O 1
ATOM 2239 N N . VAL A 1 280 ? -10.219 16.937 -3.042 1.00 90.19 280 VAL A N 1
ATOM 2240 C CA . VAL A 1 280 ? -10.883 18.021 -3.766 1.00 90.19 280 VAL A CA 1
ATOM 2241 C C . VAL A 1 280 ? -10.229 18.132 -5.136 1.00 90.19 280 VAL A C 1
ATOM 2243 O O . VAL A 1 280 ? -9.005 18.245 -5.238 1.00 90.19 280 VAL A O 1
ATOM 2246 N N . GLU A 1 281 ? -11.034 18.100 -6.189 1.00 87.44 281 GLU A N 1
ATOM 2247 C CA . GLU A 1 281 ? -10.540 18.326 -7.541 1.00 87.44 281 GLU A CA 1
ATOM 2248 C C . GLU A 1 281 ? -9.988 19.751 -7.645 1.00 87.44 281 GLU A C 1
ATOM 2250 O O . GLU A 1 281 ? -10.675 20.726 -7.328 1.00 87.44 281 GLU A O 1
ATOM 2255 N N . LYS A 1 282 ? -8.724 19.867 -8.054 1.00 89.38 282 LYS A N 1
ATOM 2256 C CA . LYS A 1 282 ? -8.085 21.153 -8.326 1.00 89.38 282 LYS A CA 1
ATOM 2257 C C . LYS A 1 282 ? -7.726 21.220 -9.808 1.00 89.38 282 LYS A C 1
ATOM 2259 O O . LYS A 1 282 ? -7.434 20.195 -10.417 1.00 89.38 282 LYS A O 1
ATOM 2264 N N . GLN A 1 283 ? -7.773 22.419 -10.379 1.00 87.12 283 GLN A N 1
ATOM 2265 C CA . GLN A 1 283 ? -7.605 22.629 -11.822 1.00 87.12 283 GLN A CA 1
ATOM 2266 C C . GLN A 1 283 ? -6.130 22.701 -12.248 1.00 87.12 283 GLN A C 1
ATOM 2268 O O . GLN A 1 283 ? -5.836 22.710 -13.442 1.00 87.12 283 GLN A O 1
ATOM 2273 N N . GLU A 1 284 ? -5.181 22.777 -11.308 1.00 90.31 284 GLU A N 1
ATOM 2274 C CA . GLU A 1 284 ? -3.766 22.798 -11.668 1.00 90.31 284 GLU A CA 1
ATOM 2275 C C . GLU A 1 284 ? -3.337 21.437 -12.253 1.00 90.31 284 GLU A C 1
ATOM 2277 O O . GLU A 1 284 ? -3.613 20.405 -11.635 1.00 90.31 284 GLU A O 1
ATOM 2282 N N . PRO A 1 285 ? -2.598 21.393 -13.384 1.00 89.25 285 PRO A N 1
ATOM 2283 C CA . PRO A 1 285 ? -2.243 20.136 -14.052 1.00 89.25 285 PRO A CA 1
ATOM 2284 C C . PRO A 1 285 ? -1.566 19.103 -13.143 1.00 89.25 285 PRO A C 1
ATOM 2286 O O . PRO A 1 285 ? -1.863 17.914 -13.219 1.00 89.25 285 PRO A O 1
ATOM 2289 N N . LEU A 1 286 ? -0.688 19.564 -12.246 1.00 88.56 286 LEU A N 1
ATOM 2290 C CA . LEU A 1 286 ? -0.026 18.707 -11.264 1.00 88.56 286 LEU A CA 1
ATOM 2291 C C . LEU A 1 286 ? -1.037 18.077 -10.295 1.00 88.56 286 LEU A C 1
ATOM 2293 O O . LEU A 1 286 ? -0.985 16.883 -10.030 1.00 88.56 286 LEU A O 1
ATOM 2297 N N . ALA A 1 287 ? -1.994 18.857 -9.793 1.00 88.44 287 ALA A N 1
ATOM 2298 C CA . ALA A 1 287 ? -3.019 18.344 -8.893 1.00 88.44 287 ALA A CA 1
ATOM 2299 C C . ALA A 1 287 ? -3.958 17.360 -9.591 1.00 88.44 287 ALA A C 1
ATOM 2301 O O . ALA A 1 287 ? -4.307 16.345 -8.995 1.00 88.44 287 ALA A O 1
ATOM 2302 N N . MET A 1 288 ? -4.300 17.603 -10.857 1.00 89.19 288 MET A N 1
ATOM 2303 C CA . MET A 1 288 ? -5.089 16.661 -11.653 1.00 89.19 288 MET A CA 1
ATOM 2304 C C . MET A 1 288 ? -4.380 15.310 -11.824 1.00 89.19 288 MET A C 1
ATOM 2306 O O . MET A 1 288 ? -5.021 14.272 -11.658 1.00 89.19 288 MET A O 1
ATOM 2310 N N . ASP A 1 289 ? -3.067 15.306 -12.086 1.00 92.50 289 ASP A N 1
ATOM 2311 C CA . ASP A 1 289 ? -2.268 14.071 -12.139 1.00 92.50 289 ASP A CA 1
ATOM 2312 C C . ASP A 1 289 ? -2.345 13.321 -10.800 1.00 92.50 289 ASP A C 1
ATOM 2314 O O . ASP A 1 289 ? -2.778 12.170 -10.736 1.00 92.50 289 ASP A O 1
ATOM 2318 N N . PHE A 1 290 ? -2.034 14.001 -9.693 1.00 94.88 290 PHE A N 1
ATOM 2319 C CA . PHE A 1 290 ? -2.052 13.404 -8.354 1.00 94.88 290 PHE A CA 1
ATOM 2320 C C . PHE A 1 290 ? -3.441 12.982 -7.860 1.00 94.88 290 PHE A C 1
ATOM 2322 O O . PHE A 1 290 ? -3.536 12.095 -7.005 1.00 94.88 290 PHE A O 1
ATOM 2329 N N . HIS A 1 291 ? -4.509 13.573 -8.391 1.00 93.62 291 HIS A N 1
ATOM 2330 C CA . HIS A 1 291 ? -5.882 13.159 -8.122 1.00 93.62 291 HIS A CA 1
ATOM 2331 C C . HIS A 1 291 ? -6.190 11.780 -8.732 1.00 93.62 291 HIS A C 1
ATOM 2333 O O . HIS A 1 291 ? -6.949 11.001 -8.158 1.00 93.62 291 HIS A O 1
ATOM 2339 N N . GLN A 1 292 ? -5.577 11.456 -9.875 1.00 92.88 292 GLN A N 1
ATOM 2340 C CA . GLN A 1 292 ? -5.760 10.182 -10.582 1.00 92.88 292 GLN A CA 1
ATOM 2341 C C . GLN A 1 292 ? -4.745 9.106 -10.171 1.00 92.88 292 GLN A C 1
ATOM 2343 O O . GLN A 1 292 ? -4.915 7.930 -10.503 1.00 92.88 292 GLN A O 1
ATOM 2348 N N . ARG A 1 293 ? -3.691 9.476 -9.434 1.00 94.81 293 ARG A N 1
ATOM 2349 C CA . ARG A 1 293 ? -2.706 8.509 -8.938 1.00 94.81 293 ARG A CA 1
ATOM 2350 C C . ARG A 1 293 ? -3.330 7.531 -7.949 1.00 94.81 293 ARG A C 1
ATOM 2352 O O . ARG A 1 293 ? -4.070 7.904 -7.035 1.00 94.81 293 ARG A O 1
ATOM 2359 N N . ARG A 1 294 ? -2.962 6.258 -8.104 1.00 96.25 294 ARG A N 1
ATOM 2360 C CA . ARG A 1 294 ? -3.502 5.148 -7.316 1.00 96.25 294 ARG A CA 1
ATOM 2361 C C . ARG A 1 294 ? -2.747 4.938 -6.008 1.00 96.25 294 ARG A C 1
ATOM 2363 O O . ARG A 1 294 ? -2.122 3.908 -5.797 1.00 96.25 294 ARG A O 1
ATOM 2370 N N . TYR A 1 295 ? -2.775 5.952 -5.151 1.00 97.62 295 TYR A N 1
ATOM 2371 C CA . TYR A 1 295 ? -2.106 5.941 -3.846 1.00 97.62 295 TYR A CA 1
ATOM 2372 C C . TYR A 1 295 ? -3.015 5.531 -2.691 1.00 97.62 295 TYR A C 1
ATOM 2374 O O . TYR A 1 295 ? -2.720 5.841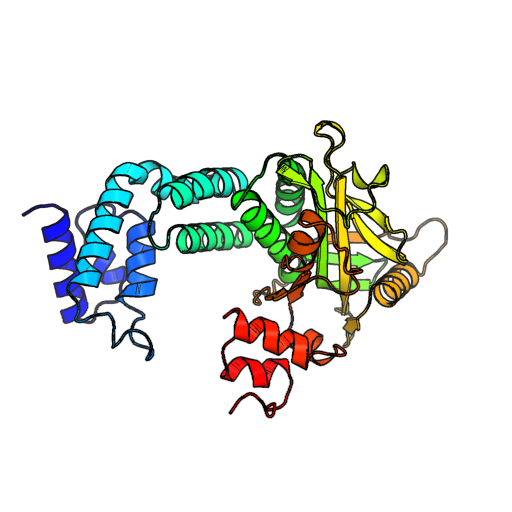 -1.540 1.00 97.62 295 TYR A O 1
ATOM 2382 N N . ARG A 1 296 ? -4.105 4.818 -2.980 1.00 98.06 296 ARG A N 1
ATOM 2383 C CA . ARG A 1 296 ? -4.893 4.095 -1.985 1.00 98.06 296 ARG A CA 1
ATOM 2384 C C . ARG A 1 296 ? -4.690 2.599 -2.162 1.00 98.06 296 ARG A C 1
ATOM 2386 O O . ARG A 1 296 ? -4.905 2.078 -3.253 1.00 98.06 296 ARG A O 1
ATOM 2393 N N . PHE A 1 297 ? -4.331 1.926 -1.079 1.00 98.44 297 PHE A N 1
ATOM 2394 C CA . PHE A 1 297 ? -3.992 0.510 -1.054 1.00 98.44 297 PHE A CA 1
ATOM 2395 C C . PHE A 1 297 ? -5.010 -0.222 -0.192 1.00 98.44 297 PHE A C 1
ATOM 2397 O O . PHE A 1 297 ? -5.205 0.139 0.970 1.00 98.44 297 PHE A O 1
ATOM 2404 N N . LEU A 1 298 ? -5.656 -1.238 -0.759 1.00 97.69 298 LEU A N 1
ATOM 2405 C CA . LEU A 1 298 ? -6.650 -2.055 -0.077 1.00 97.69 298 LEU A CA 1
ATOM 2406 C C . LEU A 1 298 ? -6.226 -3.516 -0.054 1.00 97.69 298 LEU A C 1
ATOM 2408 O O . LEU A 1 298 ? -5.663 -4.027 -1.016 1.00 97.69 298 LEU A O 1
ATOM 2412 N N . ALA A 1 299 ? -6.567 -4.194 1.029 1.00 95.25 299 ALA A N 1
ATOM 2413 C CA . ALA A 1 299 ? -6.458 -5.635 1.167 1.00 95.25 299 ALA A CA 1
ATOM 2414 C C . ALA A 1 299 ? -7.703 -6.163 1.883 1.00 95.25 299 ALA A C 1
ATOM 2416 O O . ALA A 1 299 ? -8.407 -5.407 2.553 1.00 95.25 299 ALA A O 1
ATOM 2417 N N . ASP A 1 300 ? -7.924 -7.474 1.781 1.00 94.81 300 ASP A N 1
ATOM 2418 C CA . ASP A 1 300 ? -9.070 -8.193 2.353 1.00 94.81 300 ASP A CA 1
ATOM 2419 C C . ASP A 1 300 ? -10.392 -7.948 1.588 1.00 94.81 300 ASP A C 1
ATOM 2421 O O . ASP A 1 300 ? -11.002 -6.878 1.624 1.00 94.81 300 ASP A O 1
ATOM 2425 N N . SER A 1 301 ? -10.863 -8.982 0.884 1.00 94.06 301 SER A N 1
ATOM 2426 C CA . SER A 1 301 ? -12.113 -8.934 0.116 1.00 94.06 301 SER A CA 1
ATOM 2427 C C . SER A 1 301 ? -13.337 -8.681 0.993 1.00 94.06 301 SER A C 1
ATOM 2429 O O . SER A 1 301 ? -14.299 -8.052 0.551 1.00 94.06 301 SER A O 1
ATOM 2431 N N . ASP A 1 302 ? -13.322 -9.163 2.236 1.00 94.88 302 ASP A N 1
ATOM 2432 C CA . ASP A 1 302 ? -14.453 -9.010 3.144 1.00 94.88 302 ASP A CA 1
ATOM 2433 C C . ASP A 1 302 ? -14.560 -7.555 3.608 1.00 94.88 302 ASP A C 1
ATOM 2435 O O . ASP A 1 302 ? -15.671 -7.029 3.691 1.00 94.88 302 ASP A O 1
ATOM 2439 N N . TYR A 1 303 ? -13.427 -6.864 3.796 1.00 96.12 303 TYR A N 1
ATOM 2440 C CA . TYR A 1 303 ? -13.408 -5.419 4.040 1.00 96.12 303 TYR A CA 1
ATOM 2441 C C . TYR A 1 303 ? -14.039 -4.650 2.876 1.00 96.12 303 TYR A C 1
ATOM 2443 O O . TYR A 1 303 ? -14.927 -3.823 3.100 1.00 96.12 303 TYR A O 1
ATOM 2451 N N . VAL A 1 304 ? -13.662 -4.967 1.632 1.00 96.00 304 VAL A N 1
ATOM 2452 C CA . VAL A 1 304 ? -14.220 -4.320 0.430 1.00 96.00 304 VAL A CA 1
ATOM 2453 C C . VAL A 1 304 ? -15.745 -4.448 0.386 1.00 96.00 304 VAL A C 1
ATOM 2455 O O . VAL A 1 304 ? -16.439 -3.475 0.076 1.00 96.00 304 VAL A O 1
ATOM 2458 N N . ARG A 1 305 ? -16.304 -5.598 0.790 1.00 94.19 305 ARG A N 1
ATOM 2459 C CA . ARG A 1 305 ? -17.764 -5.789 0.855 1.00 94.19 305 ARG A CA 1
ATOM 2460 C C . ARG A 1 305 ? -18.464 -4.845 1.832 1.00 94.19 305 ARG A C 1
ATOM 2462 O O . ARG A 1 305 ? -19.659 -4.595 1.637 1.00 94.19 305 ARG A O 1
ATOM 2469 N N . THR A 1 306 ? -17.761 -4.327 2.841 1.00 93.50 306 THR A N 1
ATOM 2470 C CA . THR A 1 306 ? -18.307 -3.382 3.830 1.00 93.50 306 THR A CA 1
ATOM 2471 C C . THR A 1 306 ? -18.314 -1.929 3.355 1.00 93.50 306 THR A C 1
ATOM 2473 O O . THR A 1 306 ? -19.011 -1.100 3.941 1.00 93.50 306 THR A O 1
ATOM 2476 N N . LEU A 1 307 ? -17.571 -1.604 2.292 1.00 94.88 307 LEU A N 1
ATOM 2477 C CA . LEU A 1 307 ? -17.394 -0.228 1.841 1.00 94.88 307 LEU A CA 1
ATOM 2478 C C . LEU A 1 307 ? -18.648 0.338 1.163 1.00 94.88 307 LEU A C 1
ATOM 2480 O O . LEU A 1 307 ? -19.238 -0.262 0.258 1.00 94.88 307 LEU A O 1
ATOM 2484 N N . GLY A 1 308 ? -18.995 1.571 1.537 1.00 90.81 308 GLY A N 1
ATOM 2485 C CA . GLY A 1 308 ? -19.892 2.407 0.744 1.00 90.81 308 GLY A CA 1
ATOM 2486 C C . GLY A 1 308 ? -19.254 2.738 -0.608 1.00 90.81 308 GLY A C 1
ATOM 2487 O O . GLY A 1 308 ? -18.081 3.097 -0.670 1.00 90.81 308 GLY A O 1
ATOM 2488 N N . GLY A 1 309 ? -20.010 2.605 -1.700 1.00 90.50 309 GLY A N 1
ATOM 2489 C CA . GLY A 1 309 ? -19.494 2.858 -3.053 1.00 90.50 309 GLY A CA 1
ATOM 2490 C C . GLY A 1 309 ? -18.573 1.764 -3.612 1.00 90.50 309 GLY A C 1
ATOM 2491 O O . GLY A 1 309 ? -17.885 2.011 -4.601 1.00 90.50 309 GLY A O 1
ATOM 2492 N N . LYS A 1 310 ? -18.574 0.556 -3.027 1.00 94.62 310 LYS A N 1
ATOM 2493 C CA . LYS A 1 310 ? -17.758 -0.584 -3.482 1.00 94.62 310 LYS A CA 1
ATOM 2494 C C . LYS A 1 310 ? -17.910 -0.942 -4.965 1.00 94.62 310 LYS A C 1
ATOM 2496 O O . LYS A 1 310 ? -16.945 -1.406 -5.548 1.00 94.62 310 LYS A O 1
ATOM 2501 N N . GLU A 1 311 ? -19.059 -0.691 -5.603 1.00 95.69 311 GLU A N 1
ATOM 2502 C CA . GLU A 1 311 ? -19.210 -0.928 -7.052 1.00 95.69 311 GLU A CA 1
ATOM 2503 C C . GLU A 1 311 ? -18.254 -0.068 -7.882 1.00 95.69 311 GLU A C 1
ATOM 2505 O O . GLU A 1 311 ? -17.585 -0.598 -8.761 1.00 95.69 311 GLU A O 1
ATOM 2510 N N . LYS A 1 312 ? -18.142 1.234 -7.576 1.00 94.69 312 LYS A N 1
ATOM 2511 C CA . LYS A 1 312 ? -17.206 2.137 -8.265 1.00 94.69 312 LYS A CA 1
ATOM 2512 C C . LYS A 1 312 ? -15.763 1.680 -8.055 1.00 94.69 312 LYS A C 1
ATOM 2514 O O . LYS A 1 312 ? -14.977 1.684 -8.993 1.00 94.69 312 LYS A O 1
ATOM 2519 N N . LEU A 1 313 ? -15.439 1.276 -6.827 1.00 95.75 313 LEU A N 1
ATOM 2520 C CA . LEU A 1 313 ? -14.118 0.761 -6.479 1.00 95.75 313 LEU A CA 1
ATOM 2521 C C . LEU A 1 313 ? -13.788 -0.504 -7.277 1.00 95.75 313 LEU A C 1
ATOM 2523 O O . LEU A 1 313 ? -12.740 -0.574 -7.902 1.00 95.75 313 LEU A O 1
ATOM 2527 N N . VAL A 1 314 ? -14.678 -1.498 -7.282 1.00 96.56 314 VAL A N 1
ATOM 2528 C CA . VAL A 1 314 ? -14.437 -2.769 -7.981 1.00 96.56 314 VAL A CA 1
ATOM 2529 C C . VAL A 1 314 ? -14.430 -2.580 -9.500 1.00 96.56 314 VAL A C 1
ATOM 2531 O O . VAL A 1 314 ? -13.658 -3.250 -10.180 1.00 96.56 314 VAL A O 1
ATOM 2534 N N . TRP A 1 315 ? -15.215 -1.639 -10.032 1.00 95.88 315 TRP A N 1
ATOM 2535 C CA . TRP A 1 315 ? -15.125 -1.231 -11.435 1.00 95.88 315 TRP A CA 1
ATOM 2536 C C . TRP A 1 315 ? -13.734 -0.684 -11.778 1.00 95.88 315 TRP A C 1
ATOM 2538 O O . TRP A 1 315 ? -13.131 -1.135 -12.745 1.00 95.88 315 TRP A O 1
ATOM 2548 N N . GLU A 1 316 ? -13.181 0.210 -10.949 1.00 95.62 316 GLU A N 1
ATOM 2549 C CA . GLU A 1 316 ? -11.811 0.712 -11.124 1.00 95.62 316 GLU A CA 1
ATOM 2550 C C . GLU A 1 316 ? -10.786 -0.434 -11.085 1.00 95.62 316 GLU A C 1
ATOM 2552 O O . GLU A 1 316 ? -9.883 -0.490 -11.915 1.00 95.62 316 GLU A O 1
ATOM 2557 N N . LEU A 1 317 ? -10.925 -1.399 -10.171 1.00 95.88 317 LEU A N 1
ATOM 2558 C CA . LEU A 1 317 ? -10.028 -2.562 -10.133 1.00 95.88 317 LEU A CA 1
ATOM 2559 C C . LEU A 1 317 ? -10.113 -3.412 -11.408 1.00 95.88 317 LEU A C 1
ATOM 2561 O O . LEU A 1 317 ? -9.082 -3.873 -11.902 1.00 95.88 317 LEU A O 1
ATOM 2565 N N . LEU A 1 318 ? -11.319 -3.589 -11.953 1.00 94.62 318 LEU A N 1
ATOM 2566 C CA . LEU A 1 318 ? -11.544 -4.330 -13.192 1.00 94.62 318 LEU A CA 1
ATOM 2567 C C . LEU A 1 318 ? -10.951 -3.597 -14.403 1.00 94.62 318 LEU A C 1
ATOM 2569 O O . LEU A 1 318 ? -10.187 -4.192 -15.157 1.00 94.62 318 LEU A O 1
ATOM 2573 N N . GLU A 1 319 ? -11.237 -2.300 -14.570 1.00 93.94 319 GLU A N 1
ATOM 2574 C CA . GLU A 1 319 ? -10.700 -1.481 -15.675 1.00 93.94 319 GLU A CA 1
ATOM 2575 C C . GLU A 1 319 ? -9.171 -1.441 -15.692 1.00 93.94 319 GLU A C 1
ATOM 2577 O O . GLU A 1 319 ? -8.538 -1.197 -16.720 1.00 93.94 319 GLU A O 1
ATOM 2582 N N . THR A 1 320 ? -8.568 -1.675 -14.533 1.00 89.31 320 THR A N 1
ATOM 2583 C CA . THR A 1 320 ? -7.128 -1.593 -14.336 1.00 89.31 320 THR A CA 1
ATOM 2584 C C . THR A 1 320 ? -6.452 -2.957 -14.305 1.00 89.31 320 THR A C 1
ATOM 2586 O O . THR A 1 320 ? -5.258 -3.028 -14.016 1.00 89.31 320 THR A O 1
ATOM 2589 N N . ASN A 1 321 ? -7.193 -4.014 -14.660 1.00 90.81 321 ASN A N 1
ATOM 2590 C CA . ASN A 1 321 ? -6.741 -5.404 -14.720 1.00 90.81 321 ASN A CA 1
ATOM 2591 C C . ASN A 1 321 ? -6.129 -5.908 -13.404 1.00 90.81 321 ASN A C 1
ATOM 2593 O O . ASN A 1 321 ? -5.247 -6.763 -13.415 1.00 90.81 321 ASN A O 1
ATOM 2597 N N . GLN A 1 322 ? -6.579 -5.374 -12.268 1.00 91.88 322 GLN A N 1
ATOM 2598 C CA . GLN A 1 322 ? -6.159 -5.858 -10.952 1.00 91.88 322 GLN A CA 1
ATOM 2599 C C . GLN A 1 322 ? -7.026 -7.016 -10.458 1.00 91.88 322 GLN A C 1
ATOM 2601 O O . GLN A 1 322 ? -6.627 -7.717 -9.532 1.00 91.88 322 GLN A O 1
ATOM 2606 N N . VAL A 1 323 ? -8.208 -7.189 -11.055 1.00 92.38 323 VAL A N 1
ATOM 2607 C CA . VAL A 1 323 ? -9.137 -8.290 -10.785 1.00 92.38 323 VAL A CA 1
ATOM 2608 C C . VAL A 1 323 ? -9.787 -8.753 -12.086 1.00 92.38 323 VAL A C 1
ATOM 2610 O O . VAL A 1 323 ? -10.047 -7.945 -12.979 1.00 92.38 323 VAL A O 1
ATOM 2613 N N . GLY A 1 324 ? -10.064 -10.048 -12.191 1.00 90.50 324 GLY A N 1
ATOM 2614 C CA . GLY A 1 324 ? -10.846 -10.640 -13.274 1.00 90.50 324 GLY A CA 1
ATOM 2615 C C . GLY A 1 324 ? -12.354 -10.588 -13.020 1.00 90.50 324 GLY A C 1
ATOM 2616 O O . GLY A 1 324 ? -12.817 -10.338 -11.907 1.00 90.50 324 GLY A O 1
ATOM 2617 N N . GLY A 1 325 ? -13.145 -10.886 -14.057 1.00 87.56 325 GLY A N 1
ATOM 2618 C CA . GLY A 1 325 ? -14.609 -10.917 -13.956 1.00 87.56 325 GLY A CA 1
ATOM 2619 C C . GLY A 1 325 ? -15.129 -11.878 -12.878 1.00 87.56 325 GLY A C 1
ATOM 2620 O O . GLY A 1 325 ? -16.056 -11.536 -12.147 1.00 87.56 325 GLY A O 1
ATOM 2621 N N . ASP A 1 326 ? -14.485 -13.032 -12.704 1.00 86.75 326 ASP A N 1
ATOM 2622 C CA . ASP A 1 326 ? -14.865 -14.008 -11.673 1.00 86.75 326 ASP A CA 1
ATOM 2623 C C . ASP A 1 326 ? -14.603 -13.485 -10.247 1.00 86.75 326 ASP A C 1
ATOM 2625 O O . ASP A 1 326 ? -15.363 -13.765 -9.316 1.00 86.75 326 ASP A O 1
ATOM 2629 N N . GLU A 1 327 ? -13.571 -12.656 -10.068 1.00 91.75 327 GLU A N 1
ATOM 2630 C CA . GLU A 1 327 ? -13.209 -12.065 -8.774 1.00 91.75 327 GLU A CA 1
ATOM 2631 C C . GLU A 1 327 ? -14.145 -10.918 -8.370 1.00 91.75 327 GLU A C 1
ATOM 2633 O O . GLU A 1 327 ? -14.372 -10.696 -7.177 1.00 91.75 327 GLU A O 1
ATOM 2638 N N . VAL A 1 328 ? -14.758 -10.226 -9.339 1.00 94.12 328 VAL A N 1
ATOM 2639 C CA . VAL A 1 328 ? -15.729 -9.143 -9.091 1.00 94.12 328 VAL A CA 1
ATOM 2640 C C . VAL A 1 328 ? -16.886 -9.625 -8.218 1.00 94.12 328 VAL A C 1
ATOM 2642 O O . VAL A 1 328 ? -17.267 -8.948 -7.259 1.00 94.12 328 VAL A O 1
ATOM 2645 N N . VAL A 1 329 ? -17.433 -10.809 -8.515 1.00 92.44 329 VAL A N 1
ATOM 2646 C CA . VAL A 1 329 ? -18.536 -11.389 -7.734 1.00 92.44 329 VAL A CA 1
ATOM 2647 C C . VAL A 1 329 ? -18.082 -11.662 -6.302 1.00 92.44 329 VAL A C 1
ATOM 2649 O O . VAL A 1 329 ? -18.811 -11.362 -5.354 1.00 92.44 329 VAL A O 1
ATOM 2652 N N . GLY A 1 330 ? -16.854 -12.159 -6.138 1.00 91.50 330 GLY A N 1
ATOM 2653 C CA . GLY A 1 330 ? -16.226 -12.356 -4.837 1.00 91.50 330 GLY A CA 1
ATOM 2654 C C . GLY A 1 330 ? -16.089 -11.050 -4.053 1.00 91.50 330 GLY A C 1
ATOM 2655 O O . GLY A 1 330 ? -16.457 -11.007 -2.881 1.00 91.50 330 GLY A O 1
ATOM 2656 N N . LEU A 1 331 ? -15.626 -9.968 -4.674 1.00 93.44 331 LEU A N 1
ATOM 2657 C CA . LEU A 1 331 ? -15.418 -8.679 -4.001 1.00 93.44 331 LEU A CA 1
ATOM 2658 C C . LEU A 1 331 ? -16.715 -7.945 -3.655 1.00 93.44 331 LEU A C 1
ATOM 2660 O O . LEU A 1 331 ? -16.786 -7.263 -2.634 1.00 93.44 331 LEU A O 1
ATOM 2664 N N . LEU A 1 332 ? -17.754 -8.076 -4.479 1.00 94.31 332 LEU A N 1
ATOM 2665 C CA . LEU A 1 332 ? -19.034 -7.402 -4.244 1.00 94.31 332 LEU A CA 1
ATOM 2666 C C . LEU A 1 332 ? -19.989 -8.223 -3.371 1.00 94.31 332 LEU A C 1
ATOM 2668 O O . LEU A 1 332 ? -20.787 -7.642 -2.623 1.00 94.31 332 LEU A O 1
ATOM 2672 N N . GLY A 1 333 ? -19.883 -9.553 -3.443 1.00 90.56 333 GLY A N 1
ATOM 2673 C CA . GLY A 1 333 ? -20.836 -10.513 -2.881 1.00 90.56 333 GLY A CA 1
ATOM 2674 C C . GLY A 1 333 ? -22.064 -10.756 -3.770 1.00 90.56 333 GLY A C 1
ATOM 2675 O O . GLY A 1 333 ? -23.011 -11.401 -3.330 1.00 90.56 333 GLY A O 1
ATOM 2676 N N . TYR A 1 334 ? -22.085 -10.214 -4.992 1.00 92.62 334 TYR A N 1
ATOM 2677 C CA . TYR A 1 334 ? -23.151 -10.377 -5.988 1.00 92.62 334 TYR A CA 1
ATOM 2678 C C . TYR A 1 334 ? -22.620 -10.081 -7.398 1.00 92.62 334 TYR A C 1
ATOM 2680 O O . TYR A 1 334 ? -21.587 -9.430 -7.548 1.00 92.62 334 TYR A O 1
ATOM 2688 N N . LYS A 1 335 ? -23.335 -10.535 -8.438 1.00 93.69 335 LYS A N 1
ATOM 2689 C CA . LYS A 1 335 ? -23.034 -10.197 -9.840 1.00 93.69 335 LYS A CA 1
ATOM 2690 C C . LYS A 1 335 ? -23.621 -8.815 -10.177 1.00 93.69 335 LYS A C 1
ATOM 2692 O O . LYS A 1 335 ? -24.848 -8.681 -10.164 1.00 93.69 335 LYS A O 1
ATOM 2697 N N . PRO A 1 336 ? -22.802 -7.783 -10.453 1.00 93.62 336 PRO A N 1
ATOM 2698 C CA . PRO A 1 336 ? -23.309 -6.464 -10.812 1.00 93.62 336 PRO A CA 1
ATOM 2699 C C . PRO A 1 336 ? -23.817 -6.452 -12.260 1.00 93.62 336 PRO A C 1
ATOM 2701 O O . PRO A 1 336 ? -23.386 -7.245 -13.093 1.00 93.62 336 PRO A O 1
ATOM 2704 N N . LYS A 1 337 ? -24.720 -5.519 -12.590 1.00 93.00 337 LYS A N 1
ATOM 2705 C CA . LYS A 1 337 ? -25.358 -5.453 -13.922 1.00 93.00 337 LYS A CA 1
ATOM 2706 C C . LYS A 1 337 ? -24.383 -5.179 -15.070 1.00 93.00 337 LYS A C 1
ATOM 2708 O O . LYS A 1 337 ? -24.659 -5.568 -16.197 1.00 93.00 337 LYS A O 1
ATOM 2713 N N . TRP A 1 338 ? -23.291 -4.475 -14.789 1.00 93.50 338 TRP A N 1
ATOM 2714 C CA . TRP A 1 338 ? -22.276 -4.099 -15.775 1.00 93.50 338 TRP A CA 1
ATOM 2715 C C . TRP A 1 338 ? -21.289 -5.230 -16.089 1.00 93.50 338 TRP A C 1
ATOM 2717 O O . TRP A 1 338 ? -20.541 -5.130 -17.056 1.00 93.50 338 TRP A O 1
ATOM 2727 N N . LEU A 1 339 ? -21.291 -6.306 -15.298 1.00 87.94 339 LEU A N 1
ATOM 2728 C CA . LEU A 1 339 ? -20.509 -7.508 -15.557 1.00 87.94 339 LEU A CA 1
ATOM 2729 C C . LEU A 1 339 ? -21.394 -8.463 -16.363 1.00 87.94 339 LEU A C 1
ATOM 2731 O O . LEU A 1 339 ? -22.052 -9.324 -15.782 1.00 87.94 339 LEU A O 1
ATOM 2735 N N . ALA A 1 340 ? -21.512 -8.233 -17.671 1.00 78.94 340 ALA A N 1
ATOM 2736 C CA . ALA A 1 340 ? -22.339 -9.057 -18.556 1.00 78.94 340 ALA A CA 1
ATOM 2737 C C . ALA A 1 340 ? -21.678 -10.417 -18.804 1.00 78.94 340 ALA A C 1
ATOM 2739 O O . ALA A 1 340 ? -20.559 -10.416 -19.361 1.00 78.94 340 ALA A O 1
#

Secondary structure (DSSP, 8-state):
--HHHHHHHHHHHHHHTT--HHHHHHTSSS---HHHHHHIIIIIISTTSTTSTTTTTSHHHHHHHHHHHHHHHHSHHHHHHGGGS-HHHHHHHHHHHHHTT-TTHHHHHHHHHHHHHHHS-HHHHHHHHHHHGGG--HHHHHHHHHHHHHIIIIIEEEEETTEEEEEEEEEEEEEETTTEE-TT----GGGGSEEEEEE-TTS-EEEEE-BTTTTBEEEEEEEEEEESSSS-EEESHHHHHHHHHHHT-S-TTS---EEEEE-SS---PPPEEEPPSSPPP-SSHHHHHHHHS--EEE--HHHHHHSTTHHHHHHHHHHTTSS-HHHHHHHHSS--TT--

Foldseek 3Di:
DPLLVLLVVLQVVCVVVVHQLVRSQVPRPDDDQVQLSCCCNPQPVPLPPPPNPVPPPDPVVVVLVVLLVVLCVVCVVVSNCLLVDDLLSLLVSLVVSVVVVRPCSVVSSLVSSVVNLVPDFLPVSLQVLLQCCLVDADVSNVSSLQSNLCSQQFWKWKDQFNWIKHAFKKFKDKDQPPRRHAPPFPLDPVLQDAQDWDQDPVRAIWGRRHHVVRSMGITITGAKIATPVDGDIQGGRNSVVVVSVVSQPDPPPDTDHIDMHTDPDGDPWDKFFAFDPPDDDDPPPSNNVNRGGRRMIGTDLVRLCVDDPSVVVLVRCPVVVVDDLVCSCSSNVHRDPVSD

Radius of gyration: 22.64 Å; chains: 1; bounding box: 51×58×69 Å